Protein AF-A0A3L7Y1A0-F1 (afdb_monomer_lite)

pLDDT: mean 89.41, std 9.05, range [57.19, 97.38]

Structure (mmCIF, N/CA/C/O backbone):
data_AF-A0A3L7Y1A0-F1
#
_entry.id   AF-A0A3L7Y1A0-F1
#
loop_
_atom_site.group_PDB
_atom_site.id
_atom_site.type_symbol
_atom_site.label_atom_id
_atom_site.label_alt_id
_atom_site.label_comp_id
_atom_site.label_asym_id
_atom_site.label_entity_id
_atom_site.label_seq_id
_atom_site.pdbx_PDB_ins_code
_atom_site.Cartn_x
_atom_site.Cartn_y
_atom_site.Cartn_z
_atom_site.occupancy
_atom_site.B_iso_or_equiv
_atom_site.auth_seq_id
_atom_site.auth_comp_id
_atom_site.auth_asym_id
_atom_site.auth_atom_id
_atom_site.pdbx_PDB_model_num
ATOM 1 N N . MET A 1 1 ? -1.411 -15.423 8.160 1.00 76.81 1 MET A N 1
ATOM 2 C CA . MET A 1 1 ? -0.987 -14.182 7.495 1.00 76.81 1 MET A CA 1
ATOM 3 C C . MET A 1 1 ? -2.166 -13.241 7.492 1.00 76.81 1 MET A C 1
ATOM 5 O O . MET A 1 1 ? -3.287 -13.733 7.363 1.00 76.81 1 MET A O 1
ATOM 9 N N . GLY A 1 2 ? -1.912 -11.955 7.711 1.00 84.00 2 GLY A N 1
ATOM 10 C CA . GLY A 1 2 ? -2.950 -10.937 7.736 1.00 84.00 2 GLY A CA 1
ATOM 11 C C . GLY A 1 2 ? -3.554 -10.703 6.358 1.00 84.00 2 GLY A C 1
ATOM 12 O O . GLY A 1 2 ? -3.030 -11.157 5.334 1.00 84.00 2 GLY A O 1
ATOM 13 N N . ARG A 1 3 ? -4.667 -9.979 6.332 1.00 94.94 3 ARG A N 1
ATOM 14 C CA . ARG A 1 3 ? -5.275 -9.503 5.090 1.00 94.94 3 ARG A CA 1
ATOM 15 C C . ARG A 1 3 ? -4.430 -8.355 4.543 1.00 94.94 3 ARG A C 1
ATOM 17 O O . ARG A 1 3 ? -4.150 -7.416 5.279 1.00 94.94 3 ARG A O 1
ATOM 24 N N . LEU A 1 4 ? -4.034 -8.405 3.272 1.00 97.38 4 LEU A N 1
ATOM 25 C CA . LEU A 1 4 ? -3.243 -7.350 2.633 1.00 97.38 4 LEU A CA 1
ATOM 26 C C . LEU A 1 4 ? -4.020 -6.738 1.469 1.00 97.38 4 LEU A C 1
ATOM 28 O O . LEU A 1 4 ? -4.417 -7.443 0.545 1.00 97.38 4 LEU A O 1
ATOM 32 N N . ILE A 1 5 ? -4.192 -5.422 1.501 1.00 96.62 5 ILE A N 1
ATOM 33 C CA . ILE A 1 5 ? -4.849 -4.634 0.459 1.00 96.62 5 ILE A CA 1
ATOM 34 C C . ILE A 1 5 ? -3.832 -3.647 -0.107 1.00 96.62 5 ILE A C 1
ATOM 36 O O . ILE A 1 5 ? -3.126 -2.975 0.644 1.00 96.62 5 ILE A O 1
ATOM 40 N N . LEU A 1 6 ? -3.762 -3.550 -1.431 1.00 97.06 6 LEU A N 1
ATOM 41 C CA . LEU A 1 6 ? -2.926 -2.591 -2.147 1.00 97.06 6 LEU A CA 1
ATOM 42 C C . LEU A 1 6 ? -3.830 -1.583 -2.848 1.00 97.06 6 LEU A C 1
ATOM 44 O O . LEU A 1 6 ? -4.767 -1.980 -3.537 1.00 97.06 6 LEU A O 1
ATOM 48 N N . SER A 1 7 ? -3.531 -0.296 -2.703 1.00 94.12 7 SER A N 1
ATOM 49 C CA . SER A 1 7 ? -4.248 0.794 -3.366 1.00 94.12 7 SER A CA 1
ATOM 50 C C . SER A 1 7 ? -3.322 1.536 -4.327 1.00 94.12 7 SER A C 1
ATOM 52 O O . SER A 1 7 ? -2.170 1.837 -3.997 1.00 94.12 7 SER A O 1
ATOM 54 N N . GLY A 1 8 ? -3.847 1.894 -5.500 1.00 91.75 8 GLY A N 1
ATOM 55 C CA . GLY A 1 8 ? -3.170 2.755 -6.470 1.00 91.75 8 GLY A CA 1
ATOM 56 C C . GLY A 1 8 ? -3.042 4.213 -6.023 1.00 91.75 8 GLY A C 1
ATOM 57 O O . GLY A 1 8 ? -2.498 5.030 -6.765 1.00 91.75 8 GLY A O 1
ATOM 58 N N . GLY A 1 9 ? -3.493 4.547 -4.811 1.00 87.75 9 GLY A N 1
ATOM 59 C CA . GLY A 1 9 ? -3.309 5.844 -4.179 1.00 87.75 9 GLY A CA 1
ATOM 60 C C . GLY A 1 9 ? -4.565 6.705 -4.161 1.00 87.75 9 GLY A C 1
ATOM 61 O O . GLY A 1 9 ? -5.559 6.412 -4.816 1.00 87.75 9 GLY A O 1
ATOM 62 N N . GLY A 1 10 ? -4.496 7.823 -3.437 1.00 80.12 10 GLY A N 1
ATOM 63 C CA . GLY A 1 10 ? -5.575 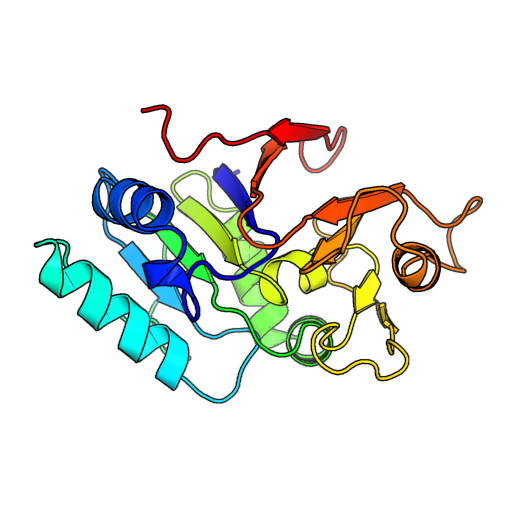8.818 -3.356 1.00 80.12 10 GLY A CA 1
ATOM 64 C C . GLY A 1 10 ? -6.423 8.714 -2.089 1.00 80.12 10 GLY A C 1
ATOM 65 O O . GLY A 1 10 ? -7.070 9.694 -1.723 1.00 80.12 10 GLY A O 1
ATOM 66 N N . PHE A 1 11 ? -6.314 7.601 -1.366 1.00 71.69 11 PHE A N 1
ATOM 67 C CA . PHE A 1 11 ? -7.128 7.265 -0.200 1.00 71.69 11 PHE A CA 1
ATOM 68 C C . PHE A 1 11 ? -6.901 8.201 1.011 1.00 71.69 11 PHE A C 1
ATOM 70 O O . PHE A 1 11 ? -7.782 8.343 1.848 1.00 71.69 11 PHE A O 1
ATOM 77 N N . GLY A 1 12 ? -5.763 8.912 1.084 1.00 62.41 12 GLY A N 1
ATOM 78 C CA . GLY A 1 12 ? -5.494 9.911 2.140 1.00 62.41 12 GLY A CA 1
ATOM 79 C C . GLY A 1 12 ? -5.428 11.384 1.702 1.00 62.41 12 GLY A C 1
ATOM 80 O O . GLY A 1 12 ? -5.688 12.266 2.509 1.00 62.41 12 GLY A O 1
ATOM 81 N N . VAL A 1 13 ? -5.085 11.684 0.441 1.00 61.69 13 VAL A N 1
ATOM 82 C CA . VAL A 1 13 ? -4.881 13.080 -0.034 1.00 61.69 13 VAL A CA 1
ATOM 83 C C . VAL A 1 13 ? -6.031 13.575 -0.908 1.00 61.69 13 VAL A C 1
ATOM 85 O O . VAL A 1 13 ? -6.359 14.758 -0.902 1.00 61.69 13 VAL A O 1
ATOM 88 N N . ARG A 1 14 ? -6.652 12.674 -1.673 1.00 66.50 14 ARG A N 1
ATOM 89 C CA . ARG A 1 14 ? -7.769 12.981 -2.575 1.00 66.50 14 ARG A CA 1
ATOM 90 C C . ARG A 1 14 ? -9.037 12.258 -2.149 1.00 66.50 1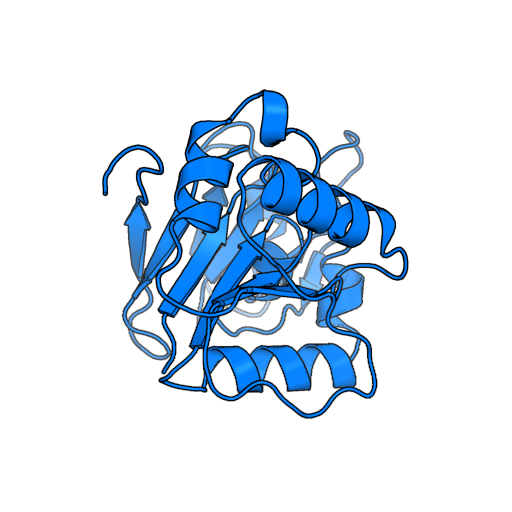4 ARG A C 1
ATOM 92 O O . ARG A 1 14 ? -9.892 11.986 -2.978 1.00 66.50 14 ARG A O 1
ATOM 99 N N . VAL A 1 15 ? -9.173 11.958 -0.864 1.00 61.44 15 VAL A N 1
ATOM 100 C CA . VAL A 1 15 ? -10.289 11.157 -0.364 1.00 61.44 15 VAL A CA 1
ATOM 101 C C . VAL A 1 15 ? -11.654 11.811 -0.603 1.00 61.44 15 VAL A C 1
ATOM 103 O O . VAL A 1 15 ? -12.656 11.130 -0.761 1.00 61.44 15 VAL A O 1
ATOM 106 N N . SER A 1 16 ? -11.702 13.140 -0.731 1.00 63.44 16 SER A N 1
ATOM 107 C CA . SER A 1 16 ? -12.908 13.862 -1.154 1.00 63.44 16 SER A CA 1
ATOM 108 C C . SER A 1 16 ? -13.364 13.518 -2.578 1.00 63.44 16 SER A C 1
ATOM 110 O O . SER A 1 16 ? -14.532 13.706 -2.898 1.00 63.44 16 SER A O 1
ATOM 112 N N . ALA A 1 17 ? -12.465 13.011 -3.423 1.00 62.91 17 ALA A N 1
ATOM 113 C CA . ALA A 1 17 ? -12.774 12.479 -4.748 1.00 62.91 17 ALA A CA 1
ATOM 114 C C . ALA A 1 17 ? -13.191 10.995 -4.720 1.00 62.91 17 ALA A C 1
ATOM 116 O O . ALA A 1 17 ? -13.593 10.483 -5.760 1.00 62.91 17 ALA A O 1
ATOM 117 N N . TRP A 1 18 ? -13.105 10.321 -3.566 1.00 74.38 18 TRP A N 1
ATOM 118 C CA . TRP A 1 18 ? -13.545 8.935 -3.379 1.00 74.38 18 TRP A CA 1
ATOM 119 C C . TRP A 1 18 ? -14.077 8.707 -1.949 1.00 74.38 18 TRP A C 1
ATOM 121 O O . TRP A 1 18 ? -13.434 8.028 -1.138 1.00 74.38 18 TRP A O 1
ATOM 131 N N . PRO A 1 19 ? -15.232 9.297 -1.599 1.00 83.06 19 PRO A N 1
ATOM 132 C CA . PRO A 1 19 ? -15.785 9.202 -0.249 1.00 83.06 19 PRO A CA 1
ATOM 133 C C . PRO A 1 19 ? -16.078 7.757 0.182 1.00 83.06 19 PRO A C 1
ATOM 135 O O . PRO A 1 19 ? -15.896 7.435 1.355 1.00 83.06 19 PRO A O 1
ATOM 138 N N . GLU A 1 20 ? -16.433 6.876 -0.755 1.00 86.38 20 GLU A N 1
ATOM 139 C CA . GLU A 1 20 ? -16.771 5.472 -0.490 1.00 86.38 20 GLU A CA 1
ATOM 140 C C . GLU A 1 20 ? -15.581 4.692 0.081 1.00 86.38 20 GLU A C 1
ATOM 142 O O . GLU A 1 20 ? -15.754 3.822 0.928 1.00 86.38 20 GLU A O 1
ATOM 147 N N . ALA A 1 21 ? -14.358 5.027 -0.336 1.00 87.62 21 ALA A N 1
ATOM 148 C CA . ALA A 1 21 ? -13.140 4.423 0.191 1.00 87.62 21 ALA A CA 1
ATOM 149 C C . ALA A 1 21 ? -12.986 4.751 1.685 1.00 87.62 21 ALA A C 1
ATOM 151 O O . ALA A 1 21 ? -12.733 3.877 2.515 1.00 87.62 21 ALA A O 1
ATOM 152 N N . LEU A 1 22 ? -13.215 6.010 2.054 1.00 89.50 22 LEU A N 1
ATOM 153 C CA . LEU A 1 22 ? -13.137 6.436 3.445 1.00 89.50 22 LEU A CA 1
ATOM 154 C C . LEU A 1 22 ? -14.258 5.861 4.299 1.00 89.50 22 LEU A C 1
ATOM 156 O O . LEU A 1 22 ? -14.001 5.467 5.432 1.00 89.50 22 LEU A O 1
ATOM 160 N N . ASP A 1 23 ? -15.469 5.777 3.754 1.00 90.69 23 ASP A N 1
ATOM 161 C CA . ASP A 1 23 ? -16.601 5.132 4.421 1.00 90.69 23 ASP A CA 1
ATOM 162 C C . ASP A 1 23 ? -16.309 3.641 4.646 1.00 90.69 23 ASP A C 1
ATOM 164 O O . ASP A 1 23 ? -16.547 3.114 5.734 1.00 90.69 23 ASP A O 1
ATOM 168 N N . TRP A 1 24 ? -15.696 2.975 3.664 1.00 91.12 24 TRP A N 1
ATOM 169 C CA . TRP A 1 24 ? -15.250 1.590 3.788 1.00 91.12 24 TRP A CA 1
ATOM 170 C C . TRP A 1 24 ? -14.204 1.416 4.895 1.00 91.12 24 TRP A C 1
ATOM 172 O O . TRP A 1 24 ? -14.298 0.460 5.669 1.00 91.12 24 TRP A O 1
ATOM 182 N N . LEU A 1 25 ? -13.220 2.320 4.999 1.00 92.00 25 LEU A N 1
ATOM 183 C CA . LEU A 1 25 ? -12.218 2.269 6.071 1.00 92.00 25 LEU A CA 1
ATOM 184 C C . LEU A 1 25 ? -12.852 2.568 7.433 1.00 92.00 25 LEU A C 1
ATOM 186 O O . LEU A 1 25 ? -12.625 1.813 8.374 1.00 92.00 25 LEU A O 1
ATOM 190 N N . ALA A 1 26 ? -13.683 3.608 7.527 1.00 92.44 26 ALA A N 1
ATOM 191 C CA . ALA A 1 26 ? -14.379 4.000 8.753 1.00 92.44 26 ALA A CA 1
ATOM 192 C C . ALA A 1 26 ? -15.325 2.905 9.272 1.00 92.44 26 ALA A C 1
ATOM 194 O O . ALA A 1 26 ? -15.525 2.771 10.476 1.00 92.44 26 ALA A O 1
ATOM 195 N N . ALA A 1 27 ? -15.863 2.081 8.371 1.00 92.12 27 ALA A N 1
ATOM 196 C CA . ALA A 1 27 ? -16.669 0.919 8.714 1.00 92.12 27 ALA A CA 1
ATOM 197 C C . ALA A 1 27 ? -15.837 -0.287 9.197 1.00 92.12 27 ALA A C 1
ATOM 199 O O . ALA A 1 27 ? -16.401 -1.369 9.393 1.00 92.12 27 ALA A O 1
ATOM 200 N N . SER A 1 28 ? -14.505 -0.191 9.318 1.00 89.88 28 SER A N 1
ATOM 201 C CA . SER A 1 28 ? -13.688 -1.304 9.815 1.00 89.88 28 SER A CA 1
ATOM 202 C C . SER A 1 28 ? -14.198 -1.781 11.182 1.00 89.88 28 SER A C 1
ATOM 204 O O . SER A 1 28 ? -14.373 -0.969 12.088 1.00 89.88 28 SER A O 1
ATOM 206 N N . PRO A 1 29 ? -14.440 -3.093 11.368 1.00 87.00 29 PRO A N 1
ATOM 207 C CA . PRO A 1 29 ? -14.936 -3.619 12.638 1.00 87.00 29 PRO A CA 1
ATOM 208 C C . PRO A 1 29 ? -13.855 -3.665 13.729 1.00 87.00 29 PRO A C 1
ATOM 210 O O . PRO A 1 29 ? -14.136 -4.092 14.847 1.00 87.00 29 PRO A O 1
ATOM 213 N N . ALA A 1 30 ? -12.616 -3.290 13.405 1.00 90.31 30 ALA A N 1
ATOM 214 C CA . ALA A 1 30 ? -11.469 -3.369 14.293 1.00 90.31 30 ALA A CA 1
ATOM 215 C C . ALA A 1 30 ? -10.790 -1.996 14.433 1.00 90.31 30 ALA A C 1
ATOM 217 O O . ALA A 1 30 ? -10.944 -1.157 13.542 1.00 90.31 30 ALA A O 1
ATOM 218 N N . PRO A 1 31 ? -10.014 -1.768 15.512 1.00 93.56 31 PRO A N 1
ATOM 219 C CA . PRO A 1 31 ? -9.276 -0.523 15.700 1.00 93.56 31 PRO A CA 1
ATOM 220 C C . PRO A 1 31 ? -8.413 -0.185 14.485 1.00 93.56 31 PRO A C 1
ATOM 222 O O . PRO A 1 31 ? -7.823 -1.081 13.872 1.00 93.56 31 PRO A O 1
ATOM 225 N N . ILE A 1 32 ? -8.343 1.102 14.149 1.00 95.94 32 ILE A N 1
ATOM 226 C CA . ILE A 1 32 ? -7.593 1.594 12.995 1.00 95.94 32 ILE A CA 1
ATOM 227 C C . ILE A 1 32 ? -6.354 2.333 13.483 1.00 95.94 32 ILE A C 1
ATOM 229 O O . ILE A 1 32 ? -6.451 3.261 14.284 1.00 95.94 32 ILE A O 1
ATOM 233 N N . SER A 1 33 ? -5.199 1.957 12.948 1.00 96.06 33 SER A N 1
ATOM 234 C CA . SER A 1 33 ? -3.946 2.686 13.105 1.00 96.06 33 SER A CA 1
ATOM 235 C C . SER A 1 33 ? -3.456 3.200 11.755 1.00 96.06 33 SER A C 1
ATOM 237 O O . SER A 1 33 ? -3.538 2.500 10.747 1.00 96.06 33 SER A O 1
ATOM 239 N N . ILE A 1 34 ? -2.943 4.426 11.724 1.00 95.31 34 ILE A N 1
ATOM 240 C CA . ILE A 1 34 ? -2.446 5.102 10.525 1.00 95.31 34 ILE A CA 1
ATOM 241 C C . ILE A 1 34 ? -0.937 5.306 10.670 1.00 95.31 34 ILE A C 1
ATOM 243 O O . ILE A 1 34 ? -0.488 5.896 11.650 1.00 95.31 34 ILE A O 1
ATOM 247 N N . ALA A 1 35 ? -0.149 4.847 9.698 1.00 94.50 35 ALA A N 1
ATOM 248 C CA . ALA A 1 35 ? 1.311 4.933 9.738 1.00 94.50 35 ALA A CA 1
ATOM 249 C C . ALA A 1 35 ? 1.890 5.548 8.455 1.00 94.50 35 ALA A C 1
ATOM 251 O O . ALA A 1 35 ? 1.486 5.212 7.341 1.00 94.50 35 ALA A O 1
ATOM 252 N N . SER A 1 36 ? 2.912 6.395 8.603 1.00 93.50 36 SER A N 1
ATOM 253 C CA . SER A 1 36 ? 3.610 7.059 7.488 1.00 93.50 36 SER A CA 1
ATOM 254 C C . SER A 1 36 ? 4.971 6.424 7.186 1.00 93.50 36 SER A C 1
ATOM 256 O O . SER A 1 36 ? 5.989 7.106 7.125 1.00 93.50 36 SER A O 1
ATOM 258 N N . LEU A 1 37 ? 5.027 5.103 6.975 1.00 93.69 37 LEU A N 1
ATOM 259 C CA . LEU A 1 37 ? 6.309 4.408 6.763 1.00 93.69 37 LEU A CA 1
ATOM 260 C C . LEU A 1 37 ? 7.032 4.825 5.470 1.00 93.69 37 LEU A C 1
ATOM 262 O O . LEU A 1 37 ? 8.258 4.788 5.413 1.00 93.69 37 LEU A O 1
ATOM 266 N N . ALA A 1 38 ? 6.315 5.268 4.441 1.00 93.06 38 ALA A N 1
ATOM 267 C CA . ALA A 1 38 ? 6.922 5.771 3.209 1.00 93.06 38 ALA A CA 1
ATOM 268 C C . ALA A 1 38 ? 7.311 7.261 3.272 1.00 93.06 38 ALA A C 1
ATOM 270 O O . ALA A 1 38 ? 7.756 7.814 2.273 1.00 93.06 38 ALA A O 1
ATOM 271 N N . SER A 1 39 ? 7.156 7.941 4.410 1.00 90.75 39 SER A N 1
ATOM 272 C CA . SER A 1 39 ? 7.368 9.388 4.521 1.00 90.75 39 SER A CA 1
ATOM 273 C C . SER A 1 39 ? 8.101 9.756 5.817 1.00 90.75 39 SER A C 1
ATOM 275 O O . SER A 1 39 ? 8.124 8.994 6.781 1.00 90.75 39 SER A O 1
ATOM 277 N N . HIS A 1 40 ? 8.741 10.923 5.848 1.00 89.19 40 HIS A N 1
ATOM 278 C CA . HIS A 1 40 ? 9.174 11.568 7.100 1.00 89.19 40 HIS A CA 1
ATOM 279 C C . HIS A 1 40 ? 8.150 12.594 7.605 1.00 89.19 40 HIS A C 1
ATOM 281 O O . HIS A 1 40 ? 8.333 13.194 8.657 1.00 89.19 40 HIS A O 1
ATOM 287 N N . ASP A 1 41 ? 7.106 12.824 6.819 1.00 87.81 41 ASP A N 1
ATOM 288 C CA . ASP A 1 41 ? 6.053 13.794 7.056 1.00 87.81 41 ASP A CA 1
ATOM 289 C C . ASP A 1 41 ? 4.752 13.057 7.376 1.00 87.81 41 ASP A C 1
ATOM 291 O O . ASP A 1 41 ? 4.283 12.246 6.571 1.00 87.81 41 ASP A O 1
ATOM 295 N N . GLU A 1 42 ? 4.187 13.355 8.542 1.00 88.94 42 GLU A N 1
ATOM 296 C CA . GLU A 1 42 ? 2.974 12.731 9.074 1.00 88.94 42 GLU A CA 1
ATOM 297 C C . GLU A 1 42 ? 1.693 13.493 8.704 1.00 88.94 42 GLU A C 1
ATOM 299 O O . GLU A 1 42 ? 0.601 12.998 8.970 1.00 88.94 42 GLU A O 1
ATOM 304 N N . ARG A 1 43 ? 1.778 14.637 8.004 1.00 89.56 43 ARG A N 1
ATOM 305 C CA . ARG A 1 43 ? 0.603 15.467 7.667 1.00 89.56 43 ARG A CA 1
ATOM 306 C C . ARG A 1 43 ? -0.502 14.700 6.940 1.00 89.56 43 ARG A C 1
ATOM 308 O O . ARG A 1 43 ? -1.677 15.004 7.132 1.00 89.56 43 ARG A O 1
ATOM 315 N N . GLN A 1 44 ? -0.148 13.732 6.090 1.00 88.56 44 GLN A N 1
ATOM 316 C CA . GLN A 1 44 ? -1.140 12.878 5.426 1.00 88.56 44 GLN A CA 1
ATOM 317 C C . GLN A 1 44 ? -1.845 11.953 6.426 1.00 88.56 44 GLN A C 1
ATOM 319 O O . GLN A 1 44 ? -3.062 11.791 6.342 1.00 88.56 44 GLN A O 1
ATOM 324 N N . ALA A 1 45 ? -1.100 11.357 7.358 1.00 91.62 45 ALA A N 1
ATOM 325 C CA . ALA A 1 45 ? -1.666 10.500 8.390 1.00 91.62 45 ALA A CA 1
ATOM 326 C C . ALA A 1 45 ? -2.562 11.305 9.340 1.00 91.62 45 ALA A C 1
ATOM 328 O O . ALA A 1 45 ? -3.705 10.913 9.567 1.00 91.62 45 ALA A O 1
ATOM 329 N N . ASP A 1 46 ? -2.100 12.475 9.793 1.00 91.56 46 ASP A N 1
ATOM 330 C CA . ASP A 1 46 ? -2.885 13.424 10.593 1.00 91.56 46 ASP A CA 1
ATOM 331 C C . ASP A 1 46 ? -4.204 13.800 9.911 1.00 91.56 46 ASP A C 1
ATOM 333 O O . ASP A 1 46 ? -5.270 13.814 10.532 1.00 91.56 46 ASP A O 1
ATOM 337 N N . ALA A 1 47 ? -4.141 14.128 8.617 1.00 90.88 47 ALA A N 1
ATOM 338 C CA . ALA A 1 47 ? -5.323 14.484 7.846 1.00 90.88 47 ALA A CA 1
ATOM 339 C C . ALA A 1 47 ? -6.314 13.316 7.779 1.00 90.88 47 ALA A C 1
ATOM 341 O O . ALA A 1 47 ? -7.508 13.525 7.987 1.00 90.88 47 ALA A O 1
ATOM 342 N N . LEU A 1 48 ? -5.829 12.094 7.539 1.00 91.75 48 LEU A N 1
ATOM 343 C CA . LEU A 1 48 ? -6.680 10.908 7.479 1.00 91.75 48 LEU A CA 1
ATOM 344 C C . LEU A 1 48 ? -7.335 10.595 8.831 1.00 91.75 48 LEU A C 1
ATOM 346 O O . LEU A 1 48 ? -8.520 10.275 8.858 1.00 91.75 48 LEU A O 1
ATOM 350 N N . VAL A 1 49 ? -6.616 10.757 9.946 1.00 93.19 49 VAL A N 1
ATOM 351 C CA . VAL A 1 49 ? -7.195 10.614 11.294 1.00 93.19 49 VAL A CA 1
ATOM 352 C C . VAL A 1 49 ? -8.356 11.586 11.499 1.00 93.19 49 VAL A C 1
ATOM 354 O O . VAL A 1 49 ? -9.428 11.173 11.933 1.00 93.19 49 VAL A O 1
ATOM 357 N N . ARG A 1 50 ? -8.196 12.860 11.120 1.00 92.12 50 ARG A N 1
ATOM 358 C CA . ARG A 1 50 ? -9.281 13.857 11.224 1.00 92.12 50 ARG A CA 1
ATOM 359 C C . ARG A 1 50 ? -10.483 13.494 10.355 1.00 92.12 50 ARG A C 1
ATOM 361 O O . ARG A 1 50 ? -11.617 13.582 10.803 1.00 92.12 50 ARG A O 1
ATOM 368 N N . LEU A 1 51 ? -10.226 13.042 9.132 1.00 91.50 51 LEU A N 1
ATOM 369 C CA . LEU A 1 51 ? -11.263 12.645 8.179 1.00 91.50 51 LEU A CA 1
ATOM 370 C C . LEU A 1 51 ? -12.063 11.409 8.632 1.00 91.50 51 LEU A C 1
ATOM 372 O O . LEU A 1 51 ? -13.248 11.296 8.305 1.00 91.50 51 LEU A O 1
ATOM 376 N N . LEU A 1 52 ? -11.426 10.492 9.368 1.00 92.44 52 LEU A N 1
ATOM 377 C CA . LEU A 1 52 ? -12.085 9.358 10.020 1.00 92.44 52 LEU A CA 1
ATOM 378 C C . LEU A 1 52 ? -12.876 9.807 11.257 1.00 92.44 52 LEU A C 1
ATOM 380 O O . LEU A 1 52 ? -14.024 9.390 11.422 1.00 92.44 52 LEU A O 1
ATOM 384 N N . ALA A 1 53 ? -12.327 10.721 12.062 1.00 93.12 53 ALA A N 1
ATOM 385 C CA . ALA A 1 53 ? -13.023 11.290 13.215 1.00 93.12 53 ALA A CA 1
ATOM 386 C C . ALA A 1 53 ? -14.309 12.032 12.801 1.00 93.12 53 ALA A C 1
ATOM 388 O O . ALA A 1 53 ? -15.350 11.861 13.436 1.00 93.12 53 ALA A O 1
ATOM 389 N N . ASP A 1 54 ? -14.289 12.752 11.673 1.00 91.56 54 ASP A N 1
ATOM 390 C CA . ASP A 1 54 ? -15.477 13.396 11.085 1.00 91.56 54 ASP A CA 1
ATOM 391 C C . ASP A 1 54 ? -16.584 12.388 10.696 1.00 91.56 54 ASP A C 1
ATOM 393 O O . ASP A 1 54 ? -17.746 12.765 10.532 1.00 91.56 54 ASP A O 1
ATOM 397 N N . ARG A 1 55 ? -16.249 11.095 10.576 1.00 90.81 55 ARG A N 1
ATOM 398 C CA . ARG A 1 55 ? -17.183 9.973 10.349 1.00 90.81 55 ARG A CA 1
ATOM 399 C C . ARG A 1 55 ? -17.537 9.204 11.622 1.00 90.81 55 ARG A C 1
ATOM 401 O O . ARG A 1 55 ? -18.179 8.160 11.545 1.00 90.81 55 ARG A O 1
ATOM 408 N N . GLY A 1 56 ? -17.121 9.696 12.787 1.00 91.62 56 GLY A N 1
ATOM 409 C CA . GLY A 1 56 ? -17.303 9.013 14.066 1.00 91.62 56 GLY A CA 1
ATOM 410 C C . GLY A 1 56 ? -16.425 7.769 14.226 1.00 91.62 56 GLY A C 1
ATOM 411 O O . GLY A 1 56 ? -16.757 6.896 15.026 1.00 91.62 56 GLY A O 1
ATOM 412 N N . CYS A 1 57 ? -15.335 7.668 13.461 1.00 93.44 57 CYS A N 1
ATOM 413 C CA . CYS A 1 57 ? -14.377 6.574 13.539 1.00 93.44 57 CYS A CA 1
ATOM 414 C C . CYS A 1 57 ? -13.060 7.075 14.143 1.00 93.44 57 CYS A C 1
ATOM 416 O O . CYS A 1 57 ? -12.335 7.857 13.531 1.00 93.44 57 CYS A O 1
ATOM 418 N N . GLU A 1 58 ? -12.744 6.615 15.350 1.00 92.94 58 GLU A N 1
ATOM 419 C CA . GLU A 1 58 ? -11.479 6.934 16.010 1.00 92.94 58 GLU A CA 1
ATOM 420 C C . GLU A 1 58 ? -10.341 6.098 15.409 1.00 92.94 58 GLU A C 1
ATOM 422 O O . GLU A 1 58 ? -10.394 4.865 15.398 1.00 92.94 58 GLU A O 1
ATOM 427 N N . ALA A 1 59 ? -9.292 6.774 14.940 1.00 94.44 59 ALA A N 1
ATOM 428 C CA . ALA A 1 59 ? -8.077 6.155 14.426 1.00 94.44 59 ALA A CA 1
ATOM 429 C C . ALA A 1 59 ? -6.848 6.719 15.143 1.00 94.44 59 ALA A C 1
ATOM 431 O O . ALA A 1 59 ? -6.782 7.911 15.444 1.00 94.44 59 ALA A O 1
ATOM 432 N N . THR A 1 60 ? -5.857 5.870 15.405 1.00 94.50 60 THR A N 1
ATOM 433 C CA . THR A 1 60 ? -4.621 6.264 16.088 1.00 94.50 60 THR A CA 1
ATOM 434 C C . THR A 1 60 ? -3.485 6.472 15.098 1.00 94.50 60 THR A C 1
ATOM 436 O O . THR A 1 60 ? -3.323 5.706 14.152 1.00 94.50 60 THR A O 1
ATOM 439 N N . LEU A 1 61 ? -2.663 7.499 15.310 1.00 93.25 61 LEU A N 1
ATOM 440 C CA . LEU A 1 61 ? -1.377 7.592 14.622 1.00 93.25 61 LEU A CA 1
ATOM 441 C C . LEU A 1 61 ? -0.417 6.586 15.244 1.00 93.25 61 LEU A C 1
ATOM 443 O O . LEU A 1 61 ? -0.314 6.512 16.465 1.00 93.25 61 LEU A O 1
ATOM 447 N N . PHE A 1 62 ? 0.270 5.831 14.397 1.00 92.56 62 PHE A N 1
ATOM 448 C CA . PHE A 1 62 ? 1.382 4.990 14.807 1.00 92.56 62 PHE A CA 1
ATOM 449 C C . PHE A 1 62 ? 2.687 5.766 14.630 1.00 92.56 62 PHE A C 1
ATOM 451 O O . PHE A 1 62 ? 3.020 6.185 13.514 1.00 92.56 62 PHE A O 1
ATOM 458 N N . SER A 1 63 ? 3.445 5.903 15.711 1.00 81.62 63 SER A N 1
ATOM 459 C CA . SER A 1 63 ? 4.756 6.542 15.725 1.00 81.62 63 SER A CA 1
ATOM 460 C C . SER A 1 63 ? 5.878 5.510 15.852 1.00 81.62 63 SER A C 1
ATOM 462 O O . SER A 1 63 ? 5.743 4.451 16.467 1.00 81.62 63 SER A O 1
ATOM 464 N N . ALA A 1 64 ? 7.040 5.831 15.278 1.00 64.25 64 ALA A N 1
ATOM 465 C CA . ALA A 1 64 ? 8.238 5.015 15.443 1.00 64.25 64 ALA A CA 1
ATOM 466 C C . ALA A 1 64 ? 8.653 4.996 16.928 1.00 64.25 64 ALA A C 1
ATOM 468 O O . ALA A 1 64 ? 9.152 5.991 17.450 1.00 64.25 64 ALA A O 1
ATOM 469 N N . GLY A 1 65 ? 8.418 3.870 17.606 1.00 64.31 65 GLY A N 1
ATOM 470 C CA . GLY A 1 65 ? 8.636 3.706 19.049 1.00 64.31 65 GLY A CA 1
ATOM 471 C C . GLY A 1 65 ? 7.437 3.117 19.792 1.00 64.31 65 GLY A C 1
ATOM 472 O O . GLY A 1 65 ? 7.604 2.636 20.913 1.00 64.31 65 GLY A O 1
ATOM 473 N N . ASP A 1 66 ? 6.262 3.097 19.160 1.00 77.69 66 ASP A N 1
ATOM 474 C CA . ASP A 1 66 ? 5.091 2.414 19.697 1.00 77.69 66 ASP A CA 1
ATOM 475 C C . ASP A 1 66 ? 5.313 0.899 19.778 1.00 77.69 66 ASP A C 1
ATOM 477 O O . ASP A 1 66 ? 6.108 0.305 19.038 1.00 77.69 66 ASP A O 1
ATOM 481 N N . SER A 1 67 ? 4.583 0.254 20.691 1.00 78.12 67 SER A N 1
ATOM 482 C CA . SER A 1 67 ? 4.530 -1.204 20.742 1.00 78.12 67 SER A CA 1
ATOM 483 C C . SER A 1 67 ? 3.986 -1.752 19.430 1.00 78.12 67 SER A C 1
ATOM 485 O O . SER A 1 67 ? 3.032 -1.203 18.877 1.00 78.12 67 SER A O 1
ATOM 487 N N . ASP A 1 68 ? 4.557 -2.864 18.971 1.00 84.19 68 ASP A N 1
ATOM 488 C CA . ASP A 1 68 ? 4.137 -3.473 17.717 1.00 84.19 68 ASP A CA 1
ATOM 489 C C . ASP A 1 68 ? 2.643 -3.830 17.737 1.00 84.19 68 ASP A C 1
ATOM 491 O O . ASP A 1 68 ? 2.110 -4.323 18.739 1.00 84.19 68 ASP A O 1
ATOM 495 N N . LEU A 1 69 ? 1.965 -3.567 16.624 1.00 88.38 69 LEU A N 1
ATOM 496 C CA . LEU A 1 69 ? 0.542 -3.836 16.480 1.00 88.38 69 LEU A CA 1
ATOM 497 C C . LEU A 1 69 ? 0.332 -5.328 16.220 1.00 88.38 69 LEU A C 1
ATOM 499 O O . LEU A 1 69 ? 1.000 -5.933 15.385 1.00 88.38 69 LEU A O 1
ATOM 503 N N . THR A 1 70 ? -0.611 -5.921 16.950 1.00 90.31 70 THR A N 1
ATOM 504 C CA . THR A 1 70 ? -0.871 -7.374 16.944 1.00 90.31 70 THR A CA 1
ATOM 505 C C . THR A 1 70 ? -2.330 -7.718 16.664 1.00 90.31 70 THR A C 1
ATOM 507 O O . THR A 1 70 ? -2.730 -8.863 16.847 1.00 90.31 70 THR A O 1
ATOM 510 N N . ASN A 1 71 ? -3.158 -6.734 16.306 1.00 93.31 71 ASN A N 1
ATOM 511 C CA . ASN A 1 71 ? -4.529 -6.886 15.813 1.00 93.31 71 ASN A CA 1
ATOM 512 C C . ASN A 1 71 ? -5.030 -5.543 15.260 1.00 93.31 71 ASN A C 1
ATOM 514 O O . ASN A 1 71 ? -4.471 -4.494 15.582 1.00 93.31 71 ASN A O 1
ATOM 518 N N . GLY A 1 72 ? -6.080 -5.583 14.437 1.00 95.12 72 GLY A N 1
ATOM 519 C CA . GLY A 1 72 ? -6.725 -4.382 13.909 1.00 95.12 72 GLY A CA 1
ATOM 520 C C . GLY A 1 72 ? -6.459 -4.125 12.429 1.00 95.12 72 GLY A C 1
ATOM 521 O O . GLY A 1 72 ? -6.058 -5.012 11.675 1.00 95.12 72 GLY A O 1
ATOM 522 N N . THR A 1 73 ? -6.736 -2.897 12.002 1.00 96.12 73 THR A N 1
ATOM 523 C CA . THR A 1 73 ? -6.462 -2.407 10.648 1.00 96.12 73 THR A CA 1
ATOM 524 C C . THR A 1 73 ? -5.327 -1.397 10.692 1.00 96.12 73 THR A C 1
ATOM 526 O O . THR A 1 73 ? -5.388 -0.436 11.450 1.00 96.12 73 THR A O 1
ATOM 529 N N . ILE A 1 74 ? -4.317 -1.578 9.850 1.00 95.75 74 ILE A N 1
ATOM 530 C CA . ILE A 1 74 ? -3.220 -0.631 9.674 1.00 95.75 74 ILE A CA 1
ATOM 531 C C . ILE A 1 74 ? -3.321 -0.042 8.280 1.00 95.75 74 ILE A C 1
ATOM 533 O O . ILE A 1 74 ? -3.196 -0.756 7.285 1.00 95.75 74 ILE A O 1
ATOM 537 N N . PHE A 1 75 ? -3.506 1.268 8.207 1.00 95.56 75 PHE A N 1
ATOM 538 C CA . PHE A 1 75 ? -3.418 2.015 6.967 1.00 95.56 75 PHE A CA 1
ATOM 539 C C . PHE A 1 75 ? -2.025 2.633 6.829 1.00 95.56 75 PHE A C 1
ATOM 541 O O . PHE A 1 75 ? -1.595 3.428 7.665 1.00 95.56 75 PHE A O 1
ATOM 548 N N . LEU A 1 76 ? -1.324 2.291 5.753 1.00 95.12 76 LEU A N 1
ATOM 549 C CA . LEU A 1 76 ? -0.006 2.818 5.423 1.00 95.12 76 LEU A CA 1
ATOM 550 C C . LEU A 1 76 ? -0.161 3.920 4.381 1.00 95.12 76 LEU A C 1
ATOM 552 O O . LEU A 1 76 ? -0.565 3.656 3.246 1.00 95.12 76 LEU A O 1
ATOM 556 N N . CYS A 1 77 ? 0.191 5.146 4.756 1.00 92.94 77 CYS A N 1
ATOM 557 C CA . CYS A 1 77 ? 0.133 6.293 3.861 1.00 92.94 77 CYS A CA 1
ATOM 558 C C . CYS A 1 77 ? 1.109 6.167 2.680 1.00 92.94 77 CYS A C 1
ATOM 560 O O . CYS A 1 77 ? 2.058 5.375 2.687 1.00 92.94 77 CYS A O 1
ATOM 562 N N . GLY A 1 78 ? 0.872 6.996 1.662 1.00 90.50 78 GLY A N 1
ATOM 563 C CA . GLY A 1 78 ? 1.798 7.184 0.551 1.00 90.50 78 GLY A CA 1
ATOM 564 C C . GLY A 1 78 ? 3.078 7.922 0.966 1.00 90.50 78 GLY A C 1
ATOM 565 O O . GLY A 1 78 ? 3.329 8.183 2.141 1.00 90.50 78 GLY A O 1
ATOM 566 N N . GLY A 1 79 ? 3.912 8.254 -0.019 1.00 90.44 79 GLY A N 1
ATOM 567 C CA . GLY A 1 79 ? 5.215 8.881 0.200 1.00 90.44 79 GLY A CA 1
ATOM 568 C C . GLY A 1 79 ? 6.232 8.478 -0.867 1.00 90.44 79 GLY A C 1
ATOM 569 O O . GLY A 1 79 ? 5.935 8.497 -2.061 1.00 90.44 79 GLY A O 1
ATOM 570 N N . ASP A 1 80 ? 7.425 8.091 -0.433 1.00 92.19 80 ASP A N 1
ATOM 571 C CA . ASP A 1 80 ? 8.520 7.587 -1.252 1.00 92.19 80 ASP A CA 1
ATOM 572 C C . ASP A 1 80 ? 8.731 6.082 -1.010 1.00 92.19 80 ASP A C 1
ATOM 574 O O . ASP A 1 80 ? 9.211 5.643 0.038 1.00 92.19 80 ASP A O 1
ATOM 578 N N . ALA A 1 81 ? 8.399 5.268 -2.014 1.00 95.19 81 ALA A N 1
ATOM 579 C CA . ALA A 1 81 ? 8.558 3.819 -1.929 1.00 95.19 81 ALA A CA 1
ATOM 580 C C . ALA A 1 81 ? 10.033 3.405 -1.866 1.00 95.19 81 ALA A C 1
ATOM 582 O O . ALA A 1 81 ? 10.367 2.373 -1.288 1.00 95.19 81 ALA A O 1
ATOM 583 N N . THR A 1 82 ? 10.923 4.205 -2.463 1.00 94.50 82 THR A N 1
ATOM 584 C CA . THR A 1 82 ? 12.361 3.924 -2.478 1.00 94.50 82 THR A CA 1
ATOM 585 C C . THR A 1 82 ? 12.986 4.170 -1.109 1.00 94.50 82 THR A C 1
ATOM 587 O O . THR A 1 82 ? 13.886 3.427 -0.720 1.00 94.50 82 THR A O 1
ATOM 590 N N . LEU A 1 83 ? 12.461 5.140 -0.353 1.00 93.31 83 LEU A N 1
ATOM 591 C CA . LEU A 1 83 ?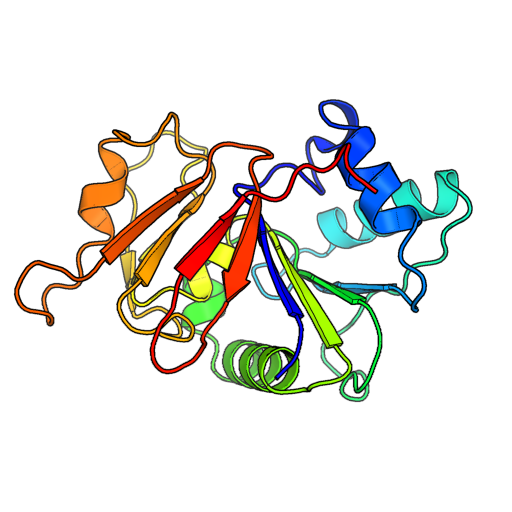 12.797 5.351 1.053 1.00 93.31 83 LEU A CA 1
ATOM 592 C C . LEU A 1 83 ? 12.373 4.145 1.892 1.00 93.31 83 LEU A C 1
ATOM 594 O O . LEU A 1 83 ? 13.210 3.564 2.575 1.00 93.31 83 LEU A O 1
ATOM 598 N N . LEU A 1 84 ? 11.107 3.725 1.788 1.00 95.00 84 LEU A N 1
ATOM 599 C CA . LEU A 1 84 ? 10.594 2.588 2.559 1.00 95.00 84 LEU A CA 1
ATOM 600 C C . LEU A 1 84 ? 11.351 1.290 2.249 1.00 95.00 84 LEU A C 1
ATOM 602 O O . LEU A 1 84 ? 11.672 0.530 3.156 1.00 95.00 84 LEU A O 1
ATOM 606 N N . ALA A 1 85 ? 11.665 1.044 0.977 1.00 95.50 85 ALA A N 1
ATOM 607 C CA . ALA A 1 85 ? 12.409 -0.144 0.572 1.00 95.50 85 ALA A CA 1
ATOM 608 C C . ALA A 1 85 ? 13.877 -0.137 1.042 1.00 95.50 85 ALA A C 1
ATOM 610 O O . ALA A 1 85 ? 14.456 -1.207 1.224 1.00 95.50 85 ALA A O 1
ATOM 611 N N . SER A 1 86 ? 14.473 1.044 1.239 1.00 93.94 86 SER A N 1
ATOM 612 C CA . SER A 1 86 ? 15.889 1.187 1.620 1.00 93.94 86 SER A CA 1
ATOM 613 C C . SER A 1 86 ? 16.114 1.305 3.132 1.00 93.94 86 SER A C 1
ATOM 615 O O . SER A 1 86 ? 17.249 1.170 3.585 1.00 93.94 86 SER A O 1
ATOM 617 N N . ASP A 1 87 ? 15.064 1.554 3.916 1.00 94.69 87 ASP A N 1
ATOM 618 C CA . ASP A 1 87 ? 15.120 1.633 5.378 1.00 94.69 87 ASP A CA 1
ATOM 619 C C . ASP A 1 87 ? 14.830 0.256 5.995 1.00 94.69 87 ASP A C 1
ATOM 621 O O . ASP A 1 87 ? 13.702 -0.245 5.963 1.00 94.69 87 ASP A O 1
ATOM 625 N N . SER A 1 88 ? 15.859 -0.372 6.570 1.00 93.00 88 SER A N 1
ATOM 626 C CA . SER A 1 88 ? 15.757 -1.730 7.110 1.00 93.00 88 SER A CA 1
ATOM 627 C C . SER A 1 88 ? 14.788 -1.855 8.285 1.00 93.00 88 SER A C 1
ATOM 629 O O . SER A 1 88 ? 14.170 -2.909 8.440 1.00 93.00 88 SER A O 1
ATOM 631 N N . GLU A 1 89 ? 14.647 -0.817 9.111 1.00 93.31 89 GLU A N 1
ATOM 632 C CA . GLU A 1 89 ? 13.777 -0.862 10.291 1.00 93.31 89 GLU A CA 1
ATOM 633 C C . GL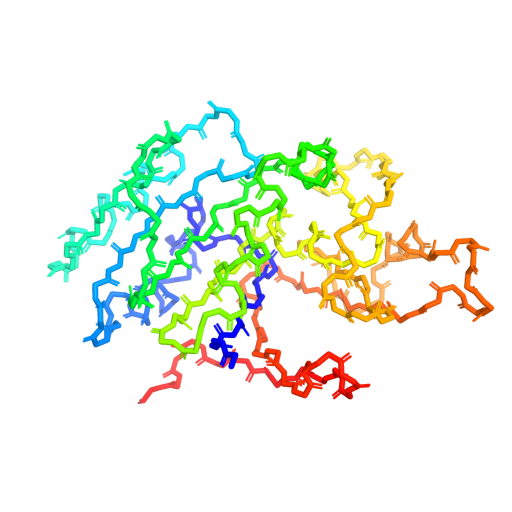U A 1 89 ? 12.309 -0.772 9.875 1.00 93.31 89 GLU A C 1
ATOM 635 O O . GLU A 1 89 ? 11.497 -1.616 10.273 1.00 93.31 89 GLU A O 1
ATOM 640 N N . ARG A 1 90 ? 11.981 0.175 8.988 1.00 93.94 90 ARG A N 1
ATOM 641 C CA . ARG A 1 90 ? 10.627 0.321 8.426 1.00 93.94 90 ARG A CA 1
ATOM 642 C C . ARG A 1 90 ? 10.221 -0.905 7.610 1.00 93.94 90 ARG A C 1
ATOM 644 O O . ARG A 1 90 ? 9.103 -1.403 7.751 1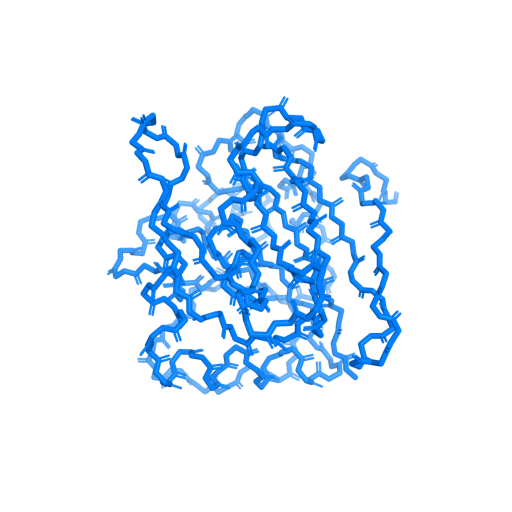.00 93.94 90 ARG A O 1
ATOM 651 N N . ALA A 1 91 ? 11.144 -1.431 6.806 1.00 94.19 91 ALA A N 1
ATOM 652 C CA . ALA A 1 91 ? 10.958 -2.661 6.044 1.00 94.19 91 ALA A CA 1
ATOM 653 C C . ALA A 1 91 ? 10.676 -3.869 6.950 1.00 94.19 91 ALA A C 1
ATOM 655 O O . ALA A 1 91 ? 9.777 -4.667 6.670 1.00 94.19 91 ALA A O 1
ATOM 656 N N . ALA A 1 92 ? 11.442 -4.018 8.035 1.00 93.44 92 ALA A N 1
ATOM 657 C CA . ALA A 1 92 ? 11.256 -5.106 8.987 1.00 93.44 92 ALA A CA 1
ATOM 658 C C . ALA A 1 92 ? 9.907 -5.002 9.709 1.00 93.44 92 ALA A C 1
ATOM 660 O O . ALA A 1 92 ? 9.235 -6.020 9.865 1.00 93.44 92 ALA A O 1
ATOM 661 N N . LEU A 1 93 ? 9.499 -3.796 10.111 1.00 94.56 93 LEU A N 1
ATOM 662 C CA . LEU A 1 93 ? 8.192 -3.548 10.723 1.00 94.56 93 LEU A CA 1
ATOM 663 C C . LEU A 1 93 ? 7.046 -3.943 9.782 1.00 94.56 93 LEU A C 1
ATOM 665 O O . LEU A 1 93 ? 6.205 -4.761 10.146 1.00 94.56 93 LEU A O 1
ATOM 669 N N . LEU A 1 94 ? 7.071 -3.459 8.538 1.00 94.62 94 LEU A N 1
ATOM 670 C CA . LEU A 1 94 ? 6.042 -3.777 7.547 1.00 94.62 94 LEU A CA 1
ATOM 671 C C . LEU A 1 94 ? 5.942 -5.285 7.263 1.00 94.62 94 LEU A C 1
ATOM 673 O O . LEU A 1 94 ? 4.845 -5.837 7.177 1.00 94.62 94 LEU A O 1
ATOM 677 N N . ARG A 1 95 ? 7.079 -5.985 7.169 1.00 93.50 95 ARG A N 1
ATOM 678 C CA . ARG A 1 95 ? 7.082 -7.447 7.000 1.00 93.50 95 ARG A CA 1
ATOM 679 C C . ARG A 1 95 ? 6.417 -8.171 8.172 1.00 93.50 95 ARG A C 1
ATOM 681 O O . ARG A 1 95 ? 5.701 -9.141 7.932 1.00 93.50 95 ARG A O 1
ATOM 688 N N . ARG A 1 96 ? 6.621 -7.711 9.412 1.00 93.50 96 ARG A N 1
ATOM 689 C CA . ARG A 1 96 ? 5.948 -8.292 10.587 1.00 93.50 96 ARG A CA 1
ATOM 690 C C . ARG A 1 96 ? 4.441 -8.062 10.540 1.00 93.50 96 ARG A C 1
ATOM 692 O O . ARG A 1 96 ? 3.698 -9.020 10.718 1.00 93.50 96 ARG A O 1
ATOM 699 N N . TRP A 1 97 ? 3.996 -6.852 10.201 1.00 95.00 97 TRP A N 1
ATOM 700 C CA . TRP A 1 97 ? 2.565 -6.549 10.078 1.00 95.00 97 TRP A CA 1
ATOM 701 C C . TRP A 1 97 ? 1.853 -7.385 9.021 1.00 95.00 97 TRP A C 1
ATOM 703 O O . TRP A 1 97 ? 0.745 -7.852 9.255 1.00 95.00 97 TRP A O 1
ATOM 713 N N . ILE A 1 98 ? 2.490 -7.628 7.875 1.00 94.38 98 ILE A N 1
ATOM 714 C CA . ILE A 1 98 ? 1.905 -8.481 6.829 1.00 94.38 98 ILE A CA 1
ATOM 715 C C . ILE A 1 98 ? 1.852 -9.947 7.276 1.00 94.38 98 ILE A C 1
ATOM 717 O O . ILE A 1 98 ? 0.905 -10.667 6.956 1.00 94.38 98 ILE A O 1
ATOM 721 N N . ALA A 1 99 ? 2.852 -10.404 8.031 1.00 92.88 99 ALA A N 1
ATOM 722 C CA . ALA A 1 99 ? 2.889 -11.771 8.537 1.00 92.88 99 ALA A CA 1
ATOM 723 C C . ALA A 1 99 ? 1.829 -12.038 9.624 1.00 92.88 99 ALA A C 1
ATOM 725 O O . ALA A 1 99 ? 1.330 -13.166 9.705 1.00 92.88 99 ALA A O 1
ATOM 726 N N . GLU A 1 100 ? 1.459 -11.024 10.411 1.00 95.56 100 GLU A N 1
ATOM 727 C CA . GLU A 1 100 ? 0.537 -11.123 11.548 1.00 95.56 100 GLU A CA 1
ATOM 728 C C . GLU A 1 100 ? -0.903 -11.480 11.117 1.00 95.56 100 GLU A C 1
ATOM 730 O O . GLU A 1 100 ? -1.568 -10.679 10.459 1.00 95.56 100 GLU A O 1
ATOM 735 N N . PRO A 1 101 ? -1.422 -12.676 11.467 1.00 93.31 101 PRO A N 1
ATOM 736 C CA . PRO A 1 101 ? -2.739 -13.144 11.025 1.00 93.31 101 PRO A CA 1
ATOM 737 C C . PRO A 1 101 ? -3.938 -12.280 11.421 1.00 93.31 101 PRO A C 1
ATOM 739 O O . PRO A 1 101 ? -4.956 -12.314 10.733 1.00 93.31 101 PRO A O 1
ATOM 742 N N . SER A 1 102 ? -3.849 -11.556 12.531 1.00 95.12 102 SER A N 1
ATOM 743 C CA . SER A 1 102 ? -4.943 -10.739 13.069 1.00 95.12 102 SER A CA 1
ATOM 744 C C . SER A 1 102 ? -4.983 -9.313 12.502 1.00 95.12 102 SER A C 1
ATOM 746 O O . SER A 1 102 ? -5.872 -8.536 12.870 1.00 95.12 102 SER A O 1
ATOM 748 N N . LEU A 1 103 ? -4.020 -8.952 11.646 1.00 95.81 103 LEU A N 1
ATOM 749 C CA . LEU A 1 103 ? -3.931 -7.633 11.039 1.00 95.81 103 LEU A CA 1
ATOM 750 C C . LEU A 1 103 ? -4.564 -7.597 9.647 1.00 95.81 103 LEU A C 1
ATOM 752 O O . LEU A 1 103 ? -4.424 -8.509 8.833 1.00 95.81 103 LEU A O 1
ATOM 756 N N . THR A 1 104 ? -5.236 -6.485 9.358 1.00 96.19 104 THR A N 1
ATOM 757 C CA . THR A 1 104 ? -5.519 -6.039 7.992 1.00 96.19 104 THR A CA 1
ATOM 758 C C . THR A 1 104 ? -4.572 -4.895 7.662 1.00 96.19 104 THR A C 1
ATOM 760 O O . THR A 1 104 ? -4.659 -3.835 8.270 1.00 96.19 104 THR A O 1
ATOM 763 N N . VAL A 1 105 ? -3.673 -5.088 6.704 1.00 96.75 105 VAL A N 1
ATOM 764 C CA . VAL A 1 105 ? -2.734 -4.065 6.235 1.00 96.75 105 VAL A CA 1
ATOM 765 C C . VAL A 1 105 ? -3.245 -3.485 4.922 1.00 96.75 105 VAL A C 1
ATOM 767 O O . VAL A 1 105 ? -3.462 -4.213 3.956 1.00 96.75 105 VAL A O 1
ATOM 770 N N . ILE A 1 106 ? -3.410 -2.167 4.871 1.00 95.81 106 ILE A N 1
ATOM 771 C CA . ILE A 1 106 ? -3.794 -1.421 3.672 1.00 95.81 106 ILE A CA 1
ATOM 772 C C . ILE A 1 106 ? -2.596 -0.574 3.264 1.00 95.81 106 ILE A C 1
ATOM 774 O O . ILE A 1 106 ? -2.251 0.389 3.943 1.00 95.81 106 ILE A O 1
ATOM 778 N N . ALA A 1 107 ? -1.943 -0.937 2.166 1.00 96.50 107 ALA A N 1
ATOM 779 C CA . ALA A 1 107 ? -0.804 -0.212 1.630 1.00 96.50 107 ALA A CA 1
ATOM 780 C C . ALA A 1 107 ? -1.264 0.757 0.533 1.00 96.50 107 ALA A C 1
ATOM 782 O O . ALA A 1 107 ? -1.679 0.325 -0.542 1.00 96.50 107 ALA A O 1
ATOM 783 N N . ASP A 1 108 ? -1.189 2.066 0.786 1.00 94.25 108 ASP A N 1
ATOM 784 C CA . ASP A 1 108 ? -1.575 3.091 -0.187 1.00 94.25 108 ASP A CA 1
ATOM 785 C C . ASP A 1 108 ? -0.368 3.579 -0.997 1.00 94.25 108 ASP A C 1
ATOM 787 O O . ASP A 1 108 ? 0.684 3.918 -0.445 1.00 94.25 108 ASP A O 1
ATOM 791 N N . SER A 1 109 ? -0.528 3.652 -2.321 1.00 93.62 109 SER A N 1
ATOM 792 C CA . SER A 1 109 ? 0.427 4.281 -3.237 1.00 93.62 109 SER A CA 1
ATOM 793 C C . SER A 1 109 ? 1.867 3.767 -3.053 1.00 93.62 109 SER A C 1
ATOM 795 O O . SER A 1 109 ? 2.168 2.606 -3.330 1.00 93.62 109 SER A O 1
ATOM 797 N N . ALA A 1 110 ? 2.775 4.612 -2.566 1.00 94.06 110 ALA A N 1
ATOM 798 C CA . ALA A 1 110 ? 4.176 4.295 -2.334 1.00 94.06 110 ALA A CA 1
ATOM 799 C C . ALA A 1 110 ? 4.390 3.090 -1.413 1.00 94.06 110 ALA A C 1
ATOM 801 O O . ALA A 1 110 ? 5.292 2.291 -1.660 1.00 94.06 110 ALA A O 1
ATOM 802 N N . SER A 1 111 ? 3.541 2.921 -0.398 1.00 95.75 111 SER A N 1
ATOM 803 C CA . SER A 1 111 ? 3.614 1.755 0.481 1.00 95.75 111 SER A CA 1
ATOM 804 C C . SER A 1 111 ? 3.305 0.461 -0.281 1.00 95.75 111 SER A C 1
ATOM 806 O O . SER A 1 111 ? 3.988 -0.541 -0.074 1.00 95.75 111 SER A O 1
ATOM 808 N N . ALA A 1 112 ? 2.357 0.482 -1.229 1.00 96.69 112 ALA A N 1
ATOM 809 C CA . ALA A 1 112 ? 2.087 -0.662 -2.106 1.00 96.69 112 ALA A CA 1
ATOM 810 C C . ALA A 1 112 ? 3.248 -0.935 -3.072 1.00 96.69 112 ALA A C 1
ATOM 812 O O . ALA A 1 112 ? 3.656 -2.084 -3.242 1.00 96.69 112 ALA A O 1
ATOM 813 N N . MET A 1 113 ? 3.821 0.114 -3.671 1.00 96.81 113 MET A N 1
ATOM 814 C CA . MET A 1 113 ? 4.971 -0.024 -4.575 1.00 96.81 113 MET A CA 1
ATOM 815 C C . MET A 1 113 ? 6.199 -0.607 -3.863 1.00 96.81 113 MET A C 1
ATOM 817 O O . MET A 1 113 ? 6.906 -1.429 -4.439 1.00 96.81 113 MET A O 1
ATOM 821 N N . ALA A 1 114 ? 6.438 -0.235 -2.601 1.00 97.31 114 ALA A N 1
ATOM 822 C CA . ALA A 1 114 ? 7.568 -0.741 -1.822 1.00 97.31 114 ALA A CA 1
ATOM 823 C C . ALA A 1 114 ? 7.497 -2.258 -1.580 1.00 97.31 114 ALA A C 1
ATOM 825 O O . ALA A 1 114 ? 8.535 -2.917 -1.534 1.00 97.31 114 ALA A O 1
ATOM 826 N N . LEU A 1 115 ? 6.291 -2.824 -1.458 1.00 97.12 115 LEU A N 1
ATOM 827 C CA . LEU A 1 115 ? 6.079 -4.261 -1.239 1.00 97.12 115 LEU A CA 1
ATOM 828 C C . LEU A 1 115 ? 6.466 -5.129 -2.436 1.00 97.12 115 LEU A C 1
ATOM 830 O O . LEU A 1 115 ? 6.748 -6.321 -2.270 1.00 97.12 115 LEU A O 1
ATOM 834 N N . GLY A 1 116 ? 6.495 -4.535 -3.626 1.00 96.31 116 GLY A N 1
ATOM 835 C CA . GLY A 1 116 ? 6.904 -5.206 -4.844 1.00 96.31 116 GLY A CA 1
ATOM 836 C C . GLY A 1 116 ? 8.354 -5.685 -4.811 1.00 96.31 116 GLY A C 1
ATOM 837 O O . GLY A 1 116 ? 9.155 -5.345 -3.936 1.00 96.31 116 GLY A O 1
ATOM 838 N N . ARG A 1 117 ? 8.715 -6.477 -5.813 1.00 95.31 117 ARG A N 1
ATOM 839 C CA . ARG A 1 117 ? 10.102 -6.867 -6.083 1.00 95.31 117 ARG A CA 1
ATOM 840 C C . ARG A 1 117 ? 10.961 -5.670 -6.488 1.00 95.31 117 ARG A C 1
ATOM 842 O O . ARG A 1 117 ? 12.124 -5.582 -6.100 1.00 95.31 117 ARG A O 1
ATOM 849 N N . ARG A 1 118 ? 10.373 -4.720 -7.213 1.00 96.69 118 ARG A N 1
ATOM 850 C CA . ARG A 1 118 ? 10.945 -3.409 -7.532 1.00 96.69 118 ARG A CA 1
ATOM 851 C C . ARG A 1 118 ? 10.066 -2.319 -6.932 1.00 96.69 118 ARG A C 1
ATOM 853 O O . ARG A 1 118 ? 8.846 -2.381 -7.054 1.00 96.69 118 ARG A O 1
ATOM 860 N N . ALA A 1 119 ? 10.698 -1.319 -6.327 1.00 95.75 119 ALA A N 1
ATOM 861 C CA . ALA A 1 119 ? 10.032 -0.126 -5.814 1.00 95.75 119 ALA A CA 1
ATOM 862 C C . ALA A 1 119 ? 10.350 1.076 -6.711 1.00 95.75 119 ALA A C 1
ATOM 864 O O . ALA A 1 119 ? 11.489 1.224 -7.162 1.00 95.75 119 ALA A O 1
ATOM 865 N N . ALA A 1 120 ? 9.360 1.934 -6.955 1.00 92.19 120 ALA A N 1
ATOM 866 C CA . ALA A 1 120 ? 9.467 3.115 -7.812 1.00 92.19 120 ALA A CA 1
ATOM 867 C C . ALA A 1 120 ? 9.317 4.424 -7.020 1.00 92.19 120 ALA A C 1
ATOM 869 O O . ALA A 1 120 ? 8.494 4.522 -6.112 1.00 92.19 120 ALA A O 1
ATOM 870 N N . SER A 1 121 ? 10.084 5.451 -7.392 1.00 85.25 121 SER A N 1
ATOM 871 C CA . SER A 1 121 ? 9.877 6.829 -6.914 1.00 85.25 121 SER A CA 1
ATOM 872 C C . SER A 1 121 ? 8.511 7.386 -7.349 1.00 85.25 121 SER A C 1
ATOM 874 O O . SER A 1 121 ? 7.920 6.848 -8.286 1.00 85.25 121 SER A O 1
ATOM 876 N N . CYS A 1 122 ? 8.027 8.484 -6.729 1.00 70.75 122 CYS A N 1
ATOM 877 C CA . CYS A 1 122 ? 6.698 9.038 -7.054 1.00 70.75 122 CYS A CA 1
ATOM 878 C C . CYS A 1 122 ? 6.501 9.206 -8.560 1.00 70.75 122 CYS A C 1
ATOM 880 O O . CYS A 1 122 ? 7.320 9.797 -9.263 1.00 70.75 122 CYS A O 1
ATOM 882 N N . THR A 1 123 ? 5.360 8.718 -9.021 1.00 63.94 123 THR A N 1
ATOM 883 C CA . THR A 1 123 ? 4.937 8.699 -10.420 1.00 63.94 123 THR A CA 1
ATOM 884 C C . THR A 1 123 ? 4.130 9.956 -10.784 1.00 63.94 123 THR A C 1
ATOM 886 O O . THR A 1 123 ? 3.847 10.226 -11.946 1.00 63.94 123 THR A O 1
ATOM 889 N N . CYS A 1 124 ? 3.824 10.784 -9.786 1.00 63.06 124 CYS A N 1
ATOM 890 C CA . CYS A 1 124 ? 2.889 11.901 -9.816 1.00 63.06 124 CYS A CA 1
ATOM 891 C C . CYS A 1 124 ? 3.382 13.202 -10.496 1.00 63.06 124 CYS A C 1
ATOM 893 O O . CYS A 1 124 ? 2.598 14.138 -10.631 1.00 63.06 124 CYS A O 1
ATOM 895 N N . GLY A 1 125 ? 4.659 13.294 -10.898 1.00 60.53 125 GLY A N 1
ATOM 896 C CA . GLY A 1 125 ? 5.297 14.556 -11.327 1.00 60.53 125 GLY A CA 1
ATOM 897 C C . GLY A 1 125 ? 5.805 14.613 -12.773 1.00 60.53 125 GLY A C 1
ATOM 898 O O . GLY A 1 125 ? 6.482 15.569 -13.134 1.00 60.53 125 GLY A O 1
ATOM 899 N N . GLY A 1 126 ? 5.553 13.587 -13.596 1.00 63.00 126 GLY A N 1
ATOM 900 C CA . GLY A 1 126 ? 6.045 13.530 -14.985 1.00 63.00 126 GLY A CA 1
ATOM 901 C C . GLY A 1 126 ? 7.566 13.360 -15.130 1.00 63.00 126 GLY A C 1
ATOM 902 O O . GLY A 1 126 ? 8.091 13.381 -16.241 1.00 63.00 126 GLY A O 1
ATOM 903 N N . HIS A 1 127 ? 8.288 13.180 -14.023 1.00 68.31 127 HIS A N 1
ATOM 904 C CA . HIS A 1 127 ? 9.709 12.850 -14.027 1.00 68.31 127 HIS A CA 1
ATOM 905 C C . HIS A 1 127 ? 9.927 11.371 -14.352 1.00 68.31 127 HIS A C 1
ATOM 907 O O . HIS A 1 127 ? 9.065 10.529 -14.091 1.00 68.31 127 HIS A O 1
ATOM 913 N N . ALA A 1 128 ? 11.104 11.050 -14.894 1.00 74.19 128 ALA A N 1
ATOM 914 C CA . ALA A 1 128 ? 11.503 9.665 -15.097 1.00 74.19 128 ALA A CA 1
ATOM 915 C C . ALA A 1 128 ? 11.474 8.911 -13.760 1.00 74.19 128 ALA A C 1
ATOM 917 O O . ALA A 1 128 ? 11.992 9.393 -12.750 1.00 74.19 128 ALA A O 1
ATOM 918 N N . ILE A 1 129 ? 10.873 7.723 -13.762 1.00 85.31 129 ILE A N 1
ATOM 919 C CA . ILE A 1 129 ? 10.815 6.888 -12.568 1.00 85.31 129 ILE A CA 1
ATOM 920 C C . ILE A 1 129 ? 12.207 6.335 -12.277 1.00 85.31 129 ILE A C 1
ATOM 922 O O . ILE A 1 129 ? 12.834 5.711 -13.134 1.00 85.31 129 ILE A O 1
ATOM 926 N N . ARG A 1 130 ? 12.656 6.503 -11.033 1.00 88.94 130 ARG A N 1
ATOM 927 C CA . ARG A 1 130 ? 13.795 5.773 -10.480 1.00 88.94 130 ARG A CA 1
ATOM 928 C C . ARG A 1 130 ? 13.290 4.503 -9.809 1.00 88.94 130 ARG A C 1
ATOM 930 O O . ARG A 1 130 ? 12.384 4.583 -8.979 1.00 88.94 130 ARG A O 1
ATOM 937 N N . THR A 1 131 ? 13.908 3.360 -10.105 1.00 93.50 131 THR A N 1
ATOM 938 C CA . THR A 1 131 ? 13.589 2.097 -9.429 1.00 93.50 131 THR A CA 1
ATOM 939 C C . THR A 1 131 ? 14.751 1.563 -8.604 1.00 93.50 131 THR A C 1
ATOM 941 O O . THR A 1 131 ? 15.919 1.709 -8.964 1.00 93.50 131 THR A O 1
ATOM 944 N N . VAL A 1 132 ? 14.416 0.935 -7.482 1.00 95.06 132 VAL A N 1
ATOM 945 C CA . VAL A 1 132 ? 15.343 0.228 -6.586 1.00 95.06 132 VAL A CA 1
ATOM 946 C C . VAL A 1 132 ? 14.812 -1.179 -6.312 1.00 95.06 132 VAL A C 1
ATOM 948 O O . VAL A 1 132 ? 13.683 -1.504 -6.693 1.00 95.06 132 VAL A O 1
ATOM 951 N N . ALA A 1 133 ? 15.618 -2.024 -5.668 1.00 95.94 133 ALA A N 1
ATOM 952 C CA . ALA A 1 133 ? 15.107 -3.276 -5.121 1.00 95.94 133 ALA A CA 1
ATOM 953 C C . ALA A 1 133 ? 14.010 -2.955 -4.095 1.00 95.94 133 ALA A C 1
ATOM 955 O O . ALA A 1 133 ? 14.212 -2.125 -3.212 1.00 95.94 133 ALA A O 1
ATOM 956 N N . GLY A 1 134 ? 12.838 -3.559 -4.264 1.00 96.31 134 GLY A N 1
ATOM 957 C CA . GLY A 1 134 ? 11.744 -3.454 -3.311 1.00 96.31 134 GLY A CA 1
ATOM 958 C C . GLY A 1 134 ? 11.876 -4.487 -2.194 1.00 96.31 134 GLY A C 1
ATOM 959 O O . GLY A 1 134 ? 12.885 -5.182 -2.061 1.00 96.31 134 GLY A O 1
ATOM 960 N N . LEU A 1 135 ? 10.827 -4.618 -1.388 1.00 96.06 135 LEU A N 1
ATOM 961 C CA . LEU A 1 135 ? 10.803 -5.558 -0.269 1.00 96.06 135 LEU A CA 1
ATOM 962 C C . LEU A 1 135 ? 10.642 -7.016 -0.707 1.00 96.06 135 LEU A C 1
ATOM 964 O O . LEU A 1 135 ? 10.880 -7.902 0.121 1.00 96.06 135 LEU A O 1
ATOM 968 N N . ALA A 1 136 ? 10.239 -7.245 -1.964 1.00 94.31 136 ALA A N 1
ATOM 969 C CA . ALA A 1 136 ? 9.925 -8.550 -2.545 1.00 94.31 136 ALA A CA 1
ATOM 970 C C . ALA A 1 136 ? 8.894 -9.345 -1.721 1.00 94.31 136 ALA A C 1
ATOM 972 O O . ALA A 1 136 ? 8.892 -10.575 -1.720 1.00 94.31 136 ALA A O 1
ATOM 973 N N . ALA A 1 137 ? 7.999 -8.634 -1.029 1.00 94.56 137 ALA A N 1
ATOM 974 C CA . ALA A 1 137 ? 6.948 -9.231 -0.215 1.00 94.56 137 ALA A CA 1
ATOM 975 C C . ALA A 1 137 ? 5.851 -9.872 -1.077 1.00 94.56 137 ALA A C 1
ATOM 977 O O . ALA A 1 137 ? 5.145 -10.740 -0.592 1.00 94.56 137 ALA A O 1
ATOM 978 N N . LEU A 1 138 ? 5.734 -9.478 -2.351 1.00 94.81 138 LEU A N 1
ATOM 979 C CA . LEU A 1 138 ? 4.734 -9.974 -3.307 1.00 94.81 138 LEU A CA 1
ATOM 980 C C . LEU A 1 138 ? 5.280 -11.042 -4.274 1.00 94.81 138 LEU A C 1
ATOM 982 O O . LEU A 1 138 ? 4.754 -11.231 -5.372 1.00 94.81 138 LEU A O 1
ATOM 986 N N . GLY A 1 139 ? 6.368 -11.725 -3.912 1.00 91.81 139 GLY A N 1
ATOM 987 C CA . GLY A 1 139 ? 6.978 -12.749 -4.760 1.00 91.81 139 GLY A CA 1
ATOM 988 C C . GLY A 1 139 ? 7.586 -12.160 -6.038 1.00 91.81 139 GLY A C 1
ATOM 989 O O . GLY A 1 139 ? 8.582 -11.436 -5.982 1.00 91.81 139 GLY A O 1
ATOM 990 N N . ALA A 1 140 ? 7.044 -12.513 -7.205 1.00 92.00 140 ALA A N 1
ATOM 991 C CA . ALA A 1 140 ? 7.526 -12.039 -8.510 1.00 92.00 140 ALA A CA 1
ATOM 992 C C . ALA A 1 140 ? 6.969 -10.663 -8.922 1.00 92.00 140 ALA A C 1
ATOM 994 O O . ALA A 1 140 ? 7.440 -10.098 -9.908 1.00 92.00 140 ALA A O 1
ATOM 995 N N . TRP A 1 141 ? 5.988 -10.135 -8.186 1.00 95.94 141 TRP A N 1
ATOM 996 C CA . TRP A 1 141 ? 5.220 -8.960 -8.588 1.00 95.94 141 TRP A CA 1
ATOM 997 C C . TRP A 1 141 ? 5.856 -7.637 -8.159 1.00 95.94 141 TRP A C 1
ATOM 999 O O . TRP A 1 141 ? 6.347 -7.497 -7.036 1.00 95.94 141 TRP A O 1
ATOM 1009 N N . SER A 1 142 ? 5.762 -6.637 -9.031 1.00 96.88 142 SER A N 1
ATOM 1010 C CA . SER A 1 142 ? 6.010 -5.221 -8.738 1.00 96.88 142 SER A CA 1
ATOM 1011 C C . SER A 1 142 ? 4.756 -4.395 -9.023 1.00 96.88 142 SER A C 1
ATOM 1013 O O . SER A 1 142 ? 4.014 -4.695 -9.956 1.00 96.88 142 SER A O 1
ATOM 1015 N N . ILE A 1 143 ? 4.517 -3.348 -8.234 1.00 96.62 143 ILE A N 1
ATOM 1016 C CA . ILE A 1 143 ? 3.297 -2.535 -8.323 1.00 96.62 143 ILE A CA 1
ATOM 1017 C C . ILE A 1 143 ? 3.642 -1.142 -8.841 1.00 96.62 143 ILE A C 1
ATOM 1019 O O . ILE A 1 143 ? 4.577 -0.515 -8.343 1.00 96.62 143 ILE A O 1
ATOM 1023 N N . LEU A 1 144 ? 2.868 -0.649 -9.805 1.00 95.31 144 LEU A N 1
ATOM 1024 C CA . LEU A 1 144 ? 2.863 0.744 -10.240 1.00 95.31 144 LEU A CA 1
ATOM 1025 C C . LEU A 1 144 ? 1.588 1.417 -9.725 1.00 95.31 144 LEU A C 1
ATOM 1027 O O . LEU A 1 144 ? 0.503 1.152 -10.235 1.00 95.31 144 LEU A O 1
ATOM 1031 N N . ALA A 1 145 ? 1.718 2.295 -8.734 1.00 93.88 145 ALA A N 1
ATOM 1032 C CA . ALA A 1 145 ? 0.611 3.124 -8.265 1.00 93.88 145 ALA A CA 1
ATOM 1033 C C . ALA A 1 145 ? 0.473 4.414 -9.092 1.00 93.88 145 ALA A C 1
ATOM 1035 O O . ALA A 1 145 ? 1.440 4.894 -9.698 1.00 93.88 145 ALA A O 1
ATOM 1036 N N . HIS A 1 146 ? -0.725 5.002 -9.063 1.00 91.06 146 HIS A N 1
ATOM 1037 C CA . HIS A 1 146 ? -1.127 6.145 -9.886 1.00 91.06 146 HIS A CA 1
ATOM 1038 C C . HIS A 1 146 ? -0.900 5.920 -11.383 1.00 9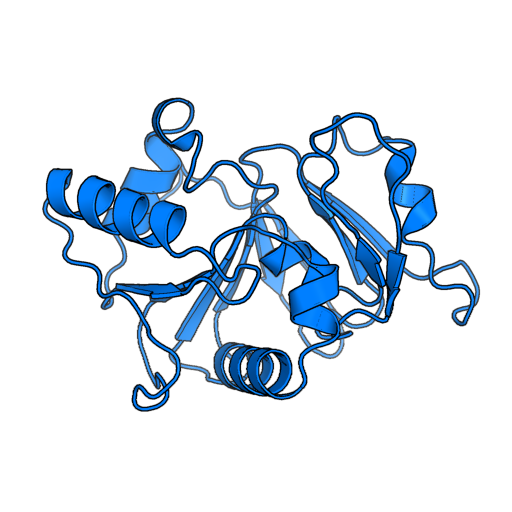1.06 146 HIS A C 1
ATOM 1040 O O . HIS A 1 146 ? -0.487 6.842 -12.092 1.00 91.06 146 HIS A O 1
ATOM 1046 N N . ALA A 1 147 ? -1.123 4.692 -11.848 1.00 91.69 147 ALA A N 1
ATOM 1047 C CA . ALA A 1 147 ? -1.064 4.383 -13.265 1.00 91.69 147 ALA A CA 1
ATOM 1048 C C . ALA A 1 147 ? -2.176 5.125 -14.027 1.00 91.69 147 ALA A C 1
ATOM 1050 O O . ALA A 1 147 ? -3.248 5.373 -13.472 1.00 91.69 147 ALA A O 1
ATOM 1051 N N . ASP A 1 148 ? -1.931 5.439 -15.296 1.00 89.69 148 ASP A N 1
ATOM 1052 C CA . ASP A 1 148 ? -2.952 5.978 -16.206 1.00 89.69 148 ASP A CA 1
ATOM 1053 C C . ASP A 1 148 ? -3.893 4.868 -16.721 1.00 89.69 148 ASP A C 1
ATOM 1055 O O . ASP A 1 148 ? -4.957 5.141 -17.272 1.00 89.69 148 ASP A O 1
ATOM 1059 N N . GLY A 1 149 ? -3.496 3.606 -16.542 1.00 89.69 149 GLY A N 1
ATOM 1060 C CA . GLY A 1 149 ? -4.213 2.407 -16.961 1.00 89.69 149 GLY A CA 1
ATOM 1061 C C . GLY A 1 149 ? -3.299 1.173 -16.935 1.00 89.69 149 GLY A C 1
ATOM 1062 O O . GLY A 1 149 ? -2.133 1.283 -16.550 1.00 89.69 149 GLY A O 1
ATOM 1063 N N . PRO A 1 150 ? -3.791 -0.005 -17.356 1.00 88.81 150 PRO A N 1
ATOM 1064 C CA . PRO A 1 150 ? -2.998 -1.239 -17.378 1.00 88.81 150 PRO A CA 1
ATOM 1065 C C . PRO A 1 150 ? -1.784 -1.169 -18.322 1.00 88.81 150 PRO A C 1
ATOM 1067 O O . PRO A 1 150 ? -0.757 -1.778 -18.037 1.00 88.81 150 PRO A O 1
ATOM 1070 N N . ASP A 1 151 ? -1.880 -0.387 -19.401 1.00 90.31 151 ASP A N 1
ATOM 1071 C CA . ASP A 1 151 ? -0.837 -0.236 -20.428 1.00 90.31 151 ASP A CA 1
ATOM 1072 C C . ASP A 1 151 ? 0.101 0.958 -20.176 1.00 90.31 151 ASP A C 1
ATOM 1074 O O . ASP A 1 151 ? 0.768 1.451 -21.089 1.00 90.31 151 ASP A O 1
ATOM 1078 N N . ASP A 1 152 ? 0.143 1.468 -18.944 1.00 91.62 152 ASP A N 1
ATOM 1079 C CA . ASP A 1 152 ? 0.997 2.595 -18.590 1.00 91.62 152 ASP A CA 1
ATOM 1080 C C . ASP A 1 152 ? 2.472 2.285 -18.884 1.00 91.62 152 ASP A C 1
ATOM 1082 O O . ASP A 1 152 ? 3.073 1.389 -18.290 1.00 91.62 152 ASP A O 1
ATOM 1086 N N . ALA A 1 153 ? 3.088 3.064 -19.777 1.00 90.38 153 ALA A N 1
ATOM 1087 C CA . ALA A 1 153 ? 4.457 2.832 -20.240 1.00 90.38 153 ALA A CA 1
ATOM 1088 C C . ALA A 1 153 ? 5.491 2.795 -19.100 1.00 90.38 153 ALA A C 1
ATOM 1090 O O . ALA A 1 153 ? 6.535 2.144 -19.212 1.00 90.38 153 ALA A O 1
ATOM 1091 N N . ARG A 1 154 ? 5.198 3.466 -17.980 1.00 90.94 154 ARG A N 1
ATOM 1092 C CA . ARG A 1 154 ? 6.045 3.501 -16.784 1.00 90.94 154 ARG A CA 1
ATOM 1093 C C . ARG A 1 154 ? 6.212 2.131 -16.135 1.00 90.94 154 ARG A C 1
ATOM 1095 O O . ARG A 1 154 ? 7.230 1.898 -15.482 1.00 90.94 154 ARG A O 1
ATOM 1102 N N . ILE A 1 155 ? 5.267 1.214 -16.348 1.00 92.06 155 ILE A N 1
ATOM 1103 C CA . ILE A 1 155 ? 5.294 -0.128 -15.759 1.00 92.06 155 ILE A CA 1
ATOM 1104 C C . ILE A 1 155 ? 6.538 -0.915 -16.189 1.00 92.06 155 ILE A C 1
ATOM 1106 O O . ILE A 1 155 ? 7.080 -1.700 -15.414 1.00 92.06 155 ILE A O 1
ATOM 1110 N N . ALA A 1 156 ? 7.072 -0.637 -17.384 1.00 92.06 156 ALA A N 1
ATOM 1111 C CA . ALA A 1 156 ? 8.264 -1.303 -17.898 1.00 92.06 156 ALA A CA 1
ATOM 1112 C C . ALA A 1 156 ? 9.524 -1.018 -17.057 1.00 92.06 156 ALA A C 1
ATOM 1114 O O . ALA A 1 156 ? 10.429 -1.850 -17.015 1.00 92.06 156 ALA A O 1
ATOM 1115 N N . ALA A 1 157 ? 9.579 0.119 -16.351 1.00 91.94 157 ALA A N 1
ATOM 1116 C CA . ALA A 1 157 ? 10.699 0.463 -15.470 1.00 91.94 157 ALA A CA 1
ATOM 1117 C C . ALA A 1 157 ? 10.777 -0.431 -14.217 1.00 91.94 157 ALA A C 1
ATOM 1119 O O . ALA A 1 157 ? 11.830 -0.508 -13.579 1.00 91.94 157 ALA A O 1
ATOM 1120 N N . LEU A 1 158 ? 9.676 -1.105 -13.865 1.00 94.19 158 LEU A N 1
ATOM 1121 C CA . LEU A 1 158 ? 9.582 -2.029 -12.731 1.00 94.19 158 LEU A CA 1
ATOM 1122 C C . LEU A 1 158 ? 10.001 -3.464 -13.073 1.00 94.19 158 LEU A C 1
ATOM 1124 O O . LEU A 1 158 ? 9.915 -4.335 -12.204 1.00 94.19 158 LEU A O 1
ATOM 1128 N N . ARG A 1 159 ? 10.462 -3.718 -14.303 1.00 94.38 159 ARG A N 1
ATOM 1129 C CA . ARG A 1 159 ? 11.061 -5.006 -14.655 1.00 94.38 159 ARG A CA 1
ATOM 1130 C C . ARG A 1 159 ? 12.320 -5.233 -13.825 1.00 94.38 159 ARG A C 1
ATOM 1132 O O . ARG A 1 159 ? 13.201 -4.375 -13.770 1.00 94.38 159 ARG A O 1
ATOM 1139 N N . ASP A 1 160 ? 12.395 -6.388 -13.181 1.00 91.81 160 ASP A N 1
ATOM 1140 C CA . ASP A 1 160 ? 13.568 -6.813 -12.431 1.00 91.81 160 ASP A CA 1
ATOM 1141 C C . ASP A 1 160 ? 14.629 -7.372 -13.396 1.00 91.81 160 ASP A C 1
ATOM 1143 O O . ASP A 1 160 ? 14.379 -8.404 -14.026 1.00 91.81 160 ASP A O 1
ATOM 1147 N N . PRO A 1 161 ? 15.800 -6.723 -13.547 1.00 89.56 161 PRO A N 1
ATOM 1148 C CA . PRO A 1 161 ? 16.852 -7.216 -14.434 1.00 89.56 161 PRO A CA 1
ATOM 1149 C C . PRO A 1 161 ? 17.417 -8.578 -14.005 1.00 89.56 161 PRO A C 1
ATOM 1151 O O . PRO A 1 161 ? 17.972 -9.284 -14.847 1.00 89.56 161 PRO A O 1
ATOM 1154 N N . ASP A 1 162 ? 17.250 -8.962 -12.736 1.00 88.38 162 ASP A N 1
ATOM 1155 C CA . ASP A 1 162 ? 17.785 -10.210 -12.184 1.00 88.38 162 ASP A CA 1
ATOM 1156 C C . ASP A 1 162 ? 16.828 -11.406 -12.373 1.00 88.38 162 ASP A C 1
ATOM 1158 O O . ASP A 1 162 ? 17.151 -12.539 -12.006 1.00 88.38 162 ASP A O 1
ATOM 1162 N N . VAL A 1 163 ? 15.647 -11.185 -12.965 1.00 86.88 163 VAL A N 1
ATOM 1163 C CA . VAL A 1 163 ? 14.637 -12.220 -13.223 1.00 86.88 163 VAL A CA 1
ATOM 1164 C C . VAL A 1 163 ? 14.439 -12.395 -14.725 1.00 86.88 163 VAL A C 1
ATOM 1166 O O . VAL A 1 163 ? 14.154 -11.442 -15.450 1.00 86.88 163 VAL A O 1
ATOM 1169 N N . ALA A 1 164 ? 14.528 -13.636 -15.209 1.00 84.31 164 ALA A N 1
ATOM 1170 C CA . ALA A 1 164 ? 14.218 -13.951 -16.601 1.00 84.31 164 ALA A CA 1
ATOM 1171 C C . ALA A 1 164 ? 12.784 -13.503 -16.943 1.00 84.31 164 ALA A C 1
ATOM 1173 O O . ALA A 1 164 ? 11.828 -13.904 -16.285 1.00 84.31 164 ALA A O 1
ATOM 1174 N N . GLY A 1 165 ? 12.640 -12.644 -17.957 1.00 83.94 165 GLY A N 1
ATOM 1175 C CA . GLY A 1 165 ? 11.352 -12.045 -18.330 1.00 83.94 165 GLY A CA 1
ATOM 1176 C C . GLY A 1 165 ? 10.967 -10.777 -17.553 1.00 83.94 165 GLY A C 1
ATOM 1177 O O . GLY A 1 165 ? 9.987 -10.137 -17.920 1.00 83.94 165 GLY A O 1
ATOM 1178 N N . GLY A 1 166 ? 11.748 -10.355 -16.552 1.00 87.31 166 GLY A N 1
ATOM 1179 C CA . GLY A 1 166 ? 11.543 -9.103 -15.815 1.00 87.31 166 GLY A CA 1
ATOM 1180 C C . GLY A 1 166 ? 10.614 -9.195 -14.599 1.00 87.31 166 GLY A C 1
ATOM 1181 O O . GLY A 1 166 ? 10.373 -8.177 -13.955 1.00 87.31 166 GLY A O 1
ATOM 1182 N N . GLY A 1 167 ? 10.093 -10.380 -14.269 1.00 91.56 167 GLY A N 1
ATOM 1183 C CA . GLY A 1 167 ? 9.055 -10.554 -13.245 1.00 91.56 167 GLY A CA 1
ATOM 1184 C C . GLY A 1 167 ? 7.671 -10.101 -13.718 1.00 91.56 167 GLY A C 1
ATOM 1185 O O . GLY A 1 167 ? 7.499 -9.719 -14.874 1.00 91.56 167 GLY A O 1
ATOM 1186 N N . GLU A 1 168 ? 6.696 -10.121 -12.812 1.00 94.56 168 GLU A N 1
ATOM 1187 C CA . GLU A 1 168 ? 5.313 -9.710 -13.088 1.00 94.56 168 GLU A CA 1
ATOM 1188 C C . GLU A 1 168 ? 5.080 -8.261 -12.639 1.00 94.56 168 GLU A C 1
ATOM 1190 O O . GLU A 1 168 ? 5.724 -7.775 -11.700 1.00 94.56 168 GLU A O 1
ATOM 1195 N N . GLN A 1 169 ? 4.173 -7.540 -13.299 1.00 95.25 169 GLN A N 1
ATOM 1196 C CA . GLN A 1 169 ? 3.841 -6.164 -12.929 1.00 95.25 169 GLN A CA 1
ATOM 1197 C C . GLN A 1 169 ? 2.333 -5.929 -12.894 1.00 95.25 169 GLN A C 1
ATOM 1199 O O . GLN A 1 169 ? 1.601 -6.404 -13.757 1.00 95.25 169 GLN A O 1
ATOM 1204 N N . LEU A 1 170 ? 1.886 -5.137 -11.919 1.00 96.94 170 LEU A N 1
ATOM 1205 C CA . LEU A 1 170 ? 0.504 -4.682 -11.806 1.00 96.94 170 LEU A CA 1
ATOM 1206 C C . LEU A 1 170 ? 0.456 -3.154 -11.761 1.00 96.94 170 LEU A C 1
ATOM 1208 O O . LEU A 1 170 ? 1.058 -2.535 -10.884 1.00 96.94 170 LEU A O 1
ATOM 1212 N N . ALA A 1 171 ? -0.289 -2.557 -12.684 1.00 95.56 171 ALA A N 1
ATOM 1213 C CA . ALA A 1 171 ? -0.645 -1.146 -12.650 1.00 95.56 171 ALA A CA 1
ATOM 1214 C C . ALA A 1 171 ? -1.967 -0.957 -11.899 1.00 95.56 171 ALA A C 1
ATOM 1216 O O . ALA A 1 171 ? -2.953 -1.624 -12.201 1.00 95.56 171 ALA A O 1
ATOM 1217 N N . LEU A 1 172 ? -1.970 -0.044 -10.929 1.00 94.44 172 LEU A N 1
ATOM 1218 C CA . LEU A 1 172 ? -3.148 0.368 -10.174 1.00 94.44 172 LEU A CA 1
ATOM 1219 C C . LEU A 1 172 ? -3.381 1.860 -10.403 1.00 94.44 172 LEU A C 1
ATOM 1221 O O . LEU A 1 172 ? -2.518 2.695 -10.097 1.00 94.44 172 LEU A O 1
ATOM 1225 N N . GLN A 1 173 ? -4.552 2.197 -10.934 1.00 91.75 173 GLN A N 1
ATOM 1226 C CA . GLN A 1 173 ? -4.960 3.588 -11.090 1.00 91.75 173 GLN A CA 1
ATOM 1227 C C . GLN A 1 173 ? -5.294 4.208 -9.733 1.00 91.75 173 GLN A C 1
ATOM 1229 O O . GLN A 1 173 ? -5.508 3.518 -8.735 1.00 91.75 173 GLN A O 1
ATOM 1234 N N . THR A 1 174 ? -5.362 5.540 -9.692 1.00 89.12 174 THR A N 1
ATOM 1235 C CA . THR A 1 174 ? -5.777 6.242 -8.471 1.00 89.12 174 THR A CA 1
ATOM 1236 C C . THR A 1 174 ? -7.155 5.749 -8.027 1.00 89.12 174 THR A C 1
ATOM 1238 O O . THR A 1 174 ? -8.123 5.819 -8.781 1.00 89.12 174 THR A O 1
ATOM 1241 N N . GLY A 1 175 ? -7.193 5.257 -6.790 1.00 87.50 175 GLY A N 1
ATOM 1242 C CA . GLY A 1 175 ? -8.342 4.713 -6.086 1.00 87.50 175 GLY A CA 1
ATOM 1243 C C . GLY A 1 175 ? -8.808 3.317 -6.512 1.00 87.50 175 GLY A C 1
ATOM 1244 O O . GLY A 1 175 ? -9.686 2.745 -5.870 1.00 87.50 175 GLY A O 1
ATOM 1245 N N . GLU A 1 176 ? -8.166 2.688 -7.496 1.00 92.00 176 GLU A N 1
ATOM 1246 C CA . GLU A 1 176 ? -8.270 1.234 -7.618 1.00 92.00 176 GLU A CA 1
ATOM 1247 C C . GLU A 1 176 ? -7.580 0.558 -6.433 1.00 92.00 176 GLU A C 1
ATOM 1249 O O . GLU A 1 176 ? -6.539 1.014 -5.949 1.00 92.00 176 GLU A O 1
ATOM 1254 N N . ALA A 1 177 ? -8.141 -0.564 -5.993 1.00 94.12 177 ALA A N 1
ATOM 1255 C CA . ALA A 1 177 ? -7.503 -1.417 -5.014 1.00 94.12 177 ALA A CA 1
ATOM 1256 C C . ALA A 1 177 ? -7.729 -2.891 -5.293 1.00 94.12 177 ALA A C 1
ATOM 1258 O O . ALA A 1 177 ? -8.676 -3.302 -5.970 1.00 94.12 177 ALA A O 1
ATOM 1259 N N . VAL A 1 178 ? -6.822 -3.681 -4.739 1.00 96.56 178 VAL A N 1
ATOM 1260 C CA . VAL A 1 178 ? -6.839 -5.131 -4.820 1.00 96.56 178 VAL A CA 1
ATOM 1261 C C . VAL A 1 178 ? -6.520 -5.739 -3.466 1.00 96.56 178 VAL A C 1
ATOM 1263 O O . VAL A 1 178 ? -5.680 -5.231 -2.723 1.00 96.56 178 VAL A O 1
ATOM 1266 N N . GLU A 1 179 ? -7.160 -6.857 -3.164 1.00 96.69 179 GLU A N 1
ATOM 1267 C CA . GLU A 1 179 ? -6.740 -7.755 -2.100 1.00 96.69 179 GLU A CA 1
ATOM 1268 C C . GLU A 1 179 ? -5.701 -8.741 -2.639 1.00 96.69 179 GLU A C 1
ATOM 1270 O O . GLU A 1 179 ? -5.843 -9.291 -3.735 1.00 96.69 179 GLU A O 1
ATOM 1275 N N . VAL A 1 180 ? -4.636 -8.948 -1.868 1.00 97.38 180 VAL A N 1
ATOM 1276 C CA . VAL A 1 180 ? -3.570 -9.891 -2.198 1.00 97.38 180 VAL A CA 1
ATOM 1277 C C . VAL A 1 180 ? -3.891 -11.246 -1.586 1.00 97.38 180 VAL A C 1
ATOM 1279 O O . VAL A 1 180 ? -4.030 -11.377 -0.371 1.00 97.38 180 VAL A O 1
ATOM 1282 N N . LEU A 1 181 ? -3.935 -12.276 -2.425 1.00 94.62 181 LEU A N 1
ATOM 1283 C CA . LEU A 1 181 ? -4.213 -13.650 -2.019 1.00 94.62 181 LEU A CA 1
ATOM 1284 C C . LEU A 1 181 ? -3.032 -14.564 -2.349 1.00 94.62 181 LEU A C 1
ATOM 1286 O O . LEU A 1 181 ? -2.291 -14.319 -3.297 1.00 94.62 181 LEU A O 1
ATOM 1290 N N . GLY A 1 182 ? -2.900 -15.662 -1.602 1.00 88.31 182 GLY A N 1
ATOM 1291 C CA . GLY A 1 182 ? -1.974 -16.750 -1.937 1.00 88.31 182 GLY A CA 1
ATOM 1292 C C . GLY A 1 182 ? -0.496 -16.478 -1.646 1.00 88.31 182 GLY A C 1
ATOM 1293 O O . GLY A 1 182 ? 0.351 -17.225 -2.122 1.00 88.31 182 GLY A O 1
ATOM 1294 N N . LEU A 1 183 ? -0.166 -15.443 -0.871 1.00 86.56 183 LEU A N 1
ATOM 1295 C CA . LEU A 1 183 ? 1.203 -15.221 -0.401 1.00 86.56 183 LEU A CA 1
ATOM 1296 C C . LEU A 1 183 ? 1.714 -16.379 0.488 1.00 86.56 183 LEU A C 1
ATOM 1298 O O . LEU A 1 183 ? 0.927 -16.943 1.252 1.00 86.56 183 LEU A O 1
ATOM 1302 N N . PRO A 1 184 ? 3.030 -16.675 0.456 1.00 74.25 184 PRO A N 1
ATOM 1303 C CA . PRO A 1 184 ? 4.037 -16.089 -0.439 1.00 74.25 184 PRO A CA 1
ATOM 1304 C C . PRO A 1 184 ? 4.112 -16.767 -1.824 1.00 74.25 184 PRO A C 1
ATOM 1306 O O . PRO A 1 184 ? 4.794 -16.255 -2.709 1.00 74.25 184 PRO A O 1
ATOM 1309 N N . ASP A 1 185 ? 3.426 -17.895 -2.020 1.00 78.50 185 ASP A N 1
ATOM 1310 C CA . ASP A 1 185 ? 3.743 -18.849 -3.094 1.00 78.50 185 ASP A CA 1
ATOM 1311 C C . ASP A 1 185 ? 2.994 -18.602 -4.415 1.00 78.50 185 ASP A C 1
ATOM 1313 O O . ASP A 1 185 ? 3.568 -18.724 -5.495 1.00 78.50 185 ASP A O 1
ATOM 1317 N N . ALA A 1 186 ? 1.707 -18.261 -4.346 1.00 88.25 186 ALA A N 1
ATOM 1318 C CA . ALA A 1 186 ? 0.798 -18.172 -5.491 1.00 88.25 186 ALA A CA 1
ATOM 1319 C C . ALA A 1 186 ? 0.035 -16.842 -5.484 1.00 88.25 186 ALA A C 1
ATOM 1321 O O . ALA A 1 186 ? -1.200 -16.808 -5.442 1.00 88.25 186 ALA A O 1
ATOM 1322 N N . VAL A 1 187 ? 0.799 -15.746 -5.490 1.00 93.69 187 VAL A N 1
ATOM 1323 C CA . VAL A 1 187 ? 0.265 -14.383 -5.417 1.00 93.69 187 VAL A CA 1
ATOM 1324 C C . VAL A 1 187 ? -0.694 -14.111 -6.568 1.00 93.69 187 VAL A C 1
ATOM 1326 O O . VAL A 1 187 ? -0.319 -14.190 -7.739 1.00 93.69 187 VAL A O 1
ATOM 1329 N N . ARG A 1 188 ? -1.924 -13.747 -6.210 1.00 95.19 188 ARG A N 1
ATOM 1330 C CA . ARG A 1 188 ? -2.956 -13.253 -7.123 1.00 95.19 188 ARG A CA 1
ATOM 1331 C C . ARG A 1 188 ? -3.676 -12.063 -6.502 1.00 95.19 188 ARG A C 1
ATOM 1333 O O . ARG A 1 188 ? -3.651 -11.885 -5.285 1.00 95.19 188 ARG A O 1
ATOM 1340 N N . PHE A 1 189 ? -4.349 -11.297 -7.348 1.00 96.81 189 PHE A N 1
ATOM 1341 C CA . PHE A 1 189 ? -5.050 -10.084 -6.952 1.00 96.81 189 PHE A CA 1
ATOM 1342 C C . PHE A 1 189 ? -6.535 -10.221 -7.236 1.00 96.81 189 PHE A C 1
ATOM 1344 O O . PHE A 1 189 ? -6.927 -10.599 -8.341 1.00 96.81 189 PHE A O 1
ATOM 1351 N N . GLU A 1 190 ? -7.348 -9.899 -6.241 1.00 96.56 190 GLU A N 1
ATOM 1352 C CA . GLU A 1 190 ? -8.791 -9.774 -6.396 1.00 96.56 190 GLU A CA 1
ATOM 1353 C C . GLU A 1 190 ? -9.165 -8.301 -6.293 1.00 96.56 190 GLU A C 1
ATOM 1355 O O . GLU A 1 190 ? -8.732 -7.612 -5.371 1.00 96.56 190 GLU A O 1
ATOM 1360 N N . ARG A 1 191 ? -9.927 -7.793 -7.266 1.00 94.56 191 ARG A N 1
ATOM 1361 C CA . ARG A 1 191 ? -10.340 -6.388 -7.271 1.00 94.56 191 ARG A CA 1
ATOM 1362 C C . ARG A 1 191 ? -11.224 -6.118 -6.059 1.00 94.56 191 ARG A C 1
ATOM 1364 O O . ARG A 1 191 ? -12.226 -6.798 -5.864 1.00 94.56 191 ARG A O 1
ATOM 1371 N N . LEU A 1 192 ? -10.868 -5.094 -5.295 1.00 91.56 192 LEU A N 1
ATOM 1372 C CA . LEU A 1 192 ? -11.682 -4.608 -4.196 1.00 91.56 192 LEU A CA 1
ATOM 1373 C C . LEU A 1 192 ? -12.609 -3.510 -4.720 1.00 91.56 192 LEU A C 1
ATOM 1375 O O . LEU A 1 192 ? -12.156 -2.526 -5.306 1.00 91.56 192 LEU A O 1
ATOM 1379 N N . ASP A 1 193 ? -13.907 -3.688 -4.511 1.00 87.06 193 ASP A N 1
ATOM 1380 C CA . ASP A 1 193 ? -14.892 -2.635 -4.719 1.00 87.06 193 ASP A CA 1
ATOM 1381 C C . ASP A 1 193 ? -15.159 -1.947 -3.380 1.00 87.06 193 ASP A C 1
ATOM 1383 O O . ASP A 1 193 ? -15.690 -2.551 -2.450 1.00 87.06 193 ASP A O 1
ATOM 1387 N N . TRP A 1 194 ? -14.776 -0.676 -3.276 1.00 83.44 194 TRP A N 1
ATOM 1388 C CA . TRP A 1 194 ? -14.976 0.114 -2.061 1.00 83.44 194 TRP A CA 1
ATOM 1389 C C . TRP A 1 194 ? -16.450 0.311 -1.707 1.00 83.44 194 TRP A C 1
ATOM 1391 O O . TRP A 1 194 ? -16.770 0.517 -0.540 1.00 83.44 194 TRP A O 1
ATOM 1401 N N . SER A 1 195 ? -17.343 0.223 -2.695 1.00 79.69 195 SER A N 1
ATOM 1402 C CA . SER A 1 195 ? -18.788 0.325 -2.486 1.00 79.69 195 SER A CA 1
ATOM 1403 C C . SER A 1 195 ? -19.429 -0.996 -2.049 1.00 79.69 195 SER A C 1
ATOM 1405 O O . SER A 1 195 ? -20.545 -0.994 -1.530 1.00 79.69 195 SER A O 1
ATOM 1407 N N . ALA A 1 196 ? -18.729 -2.121 -2.219 1.00 65.06 196 ALA A N 1
ATOM 1408 C CA . ALA A 1 196 ? -19.224 -3.435 -1.847 1.00 65.06 196 ALA A CA 1
ATOM 1409 C C . ALA A 1 196 ? -18.838 -3.759 -0.395 1.00 65.06 196 ALA A C 1
ATOM 1411 O O . ALA A 1 196 ? -17.701 -4.138 -0.096 1.00 65.06 196 ALA A O 1
ATOM 1412 N N . ARG A 1 197 ? -19.802 -3.626 0.516 1.00 57.19 197 ARG A N 1
ATOM 1413 C CA . ARG A 1 197 ? -19.771 -4.229 1.854 1.00 57.19 197 ARG A CA 1
ATOM 1414 C C . ARG A 1 197 ? -21.119 -4.835 2.200 1.00 57.19 197 ARG A C 1
ATOM 1416 O O . ARG A 1 197 ? -22.146 -4.207 1.868 1.00 57.19 197 ARG A O 1
#

Sequence (197 aa):
MGRLILSGGGFGVRVSAWPEALDWLAASPAPISIASLASHDERQADALVRLLADRGCEATLFSAGDSDLTNGTIFLCGGDATLLASDSERAALLRRWIAEPSLTVIADSASAMALGRRAASCTCGGHAIRTVAGLAALGAWSILAHADGPDDARIAALRDPDVAGGGEQLALQTGEAVEVLGLPDAVRFERLDWSAR

Radius of gyration: 15.42 Å; chains: 1; bounding box: 38×34×41 Å

Secondary structure (DSSP, 8-state):
--EEEEE-S-TTTSGGG-HHHHHHHHT-SS-EEEE-TT-S--HHHHHHHHHHHTTT--EEEP-TTSPPP-SEEEEE--S-HHHHHH-HHHHHHHHHHHH-TTEEEEEETHHHHHHSSEEE--STTSSPPPEEE---TTTTEEEEEEESSTT-GGGGGG--TTSGGG-EEEEEETT-EEEEESTTTS-EEEEE-TT--

Foldseek 3Di:
DAWEKEALACVQPVCVVPVLLLVLVLPFPFAEEEEALQDPDCVSVVSSQVVSVVVVRHHHYDDDPDDQDQAGEYEYHDHFLVSNQPDPVSLVSVLVQVVRHRYYYYQHNSRNQLLDQKGWGDPPPPDQIDIDGHSCFAPQEGENRQAPDQVRPSQVNCFDPVDDVRGHYGYHHHGWMWIWPDPPPDTDTDTDDSNPD